Protein AF-A0A077PR42-F1 (afdb_monomer_lite)

Foldseek 3Di:
DDDDDDDDDDDDDDDDDDDDDDDDDDDDDDDDDDDDDDDDDDDDDDDDDDDDDDDDDDDDDDDDDDDDDDDDDDDDDDDDDDDDDDDDDDDDDDPDDDPDDWDKAKEQFLLLCLCQVCLLVVLVVVVQDDPQAGPDPVSLLQQLQLLLCLQPVDQDDDLRNRQVSCVSSVHDSPDPDDRGHDDPVSSVVSLVVLVVVQCVQPLRVPPDSVCCNVVGGRFMWIWTDDLVATEIETEDDPSVVSCPPRPDDPQWHDGPHRPDIYGYHYD

Radius of gyration: 37.43 Å; chains: 1; bounding box: 124×86×93 Å

Organism: NCBI:txid1398204

InterPro domains:
  IPR045538 Contractile injection system tape measure protein [PF19268] (47-266)

Secondary structure (DSSP, 8-state):
----------------------------------------------------PPP-PPP------------------------------------PPPPP----EEES-GGGGGGGGGHHHHHHHTT-EETTEES-HHHHHHHHHHHHHHHH--S---GGGHHHHHHHTT--TT-----PPPPHHHHHHHHHHHHHHHTT-TTTTTS-HHHHIIIIIT--EEEEE-SS-EEEEEPP-GGGGGGTT-SS-SSEE--TTSSSPEEEEE-

Structure (mmCIF, N/CA/C/O backbone):
data_AF-A0A077PR42-F1
#
_entry.id   AF-A0A077PR42-F1
#
loop_
_atom_site.group_PDB
_atom_site.id
_atom_site.type_symbol
_atom_site.label_atom_id
_atom_site.label_alt_id
_atom_site.label_comp_id
_atom_site.label_asym_id
_atom_site.label_entity_id
_atom_site.label_seq_id
_atom_site.pdbx_PDB_ins_code
_atom_site.Cartn_x
_atom_site.Cartn_y
_atom_site.Cartn_z
_atom_site.occupancy
_atom_site.B_iso_or_equiv
_atom_site.auth_seq_id
_atom_site.auth_comp_id
_atom_site.auth_asym_id
_atom_site.auth_atom_id
_atom_site.pdbx_PDB_model_num
ATOM 1 N N . MET A 1 1 ? 12.154 62.663 41.007 1.00 43.75 1 MET A N 1
ATOM 2 C CA . MET A 1 1 ? 12.643 61.389 40.433 1.00 43.75 1 MET A CA 1
ATOM 3 C C . MET A 1 1 ? 13.833 60.916 41.260 1.00 43.75 1 MET A C 1
ATOM 5 O O . MET A 1 1 ? 14.700 61.732 41.539 1.00 43.75 1 MET A O 1
ATOM 9 N N . ARG A 1 2 ? 13.826 59.656 41.712 1.00 36.72 2 ARG A N 1
ATOM 10 C CA . ARG A 1 2 ? 14.952 58.972 42.388 1.00 36.72 2 ARG A CA 1
ATOM 11 C C . ARG A 1 2 ? 15.791 58.237 41.326 1.00 36.72 2 ARG A C 1
ATOM 13 O O . ARG A 1 2 ? 15.217 57.926 40.289 1.00 36.72 2 ARG A O 1
ATOM 20 N N . SER A 1 3 ? 17.042 57.814 41.511 1.00 36.47 3 SER A N 1
ATOM 21 C CA . SER A 1 3 ? 18.176 58.251 42.351 1.00 36.47 3 SER A CA 1
ATOM 22 C C . SER A 1 3 ? 19.402 57.421 41.926 1.00 36.47 3 SER A C 1
ATOM 24 O O . SER A 1 3 ? 19.228 56.280 41.518 1.00 36.47 3 SER A O 1
ATOM 26 N N . ALA A 1 4 ? 20.604 57.953 42.173 1.00 38.31 4 ALA A N 1
ATOM 27 C CA . ALA A 1 4 ? 21.887 57.239 42.252 1.00 38.31 4 ALA A CA 1
ATOM 28 C C . ALA A 1 4 ? 22.496 56.626 40.969 1.00 38.31 4 ALA A C 1
ATOM 30 O O . ALA A 1 4 ? 21.839 56.083 40.089 1.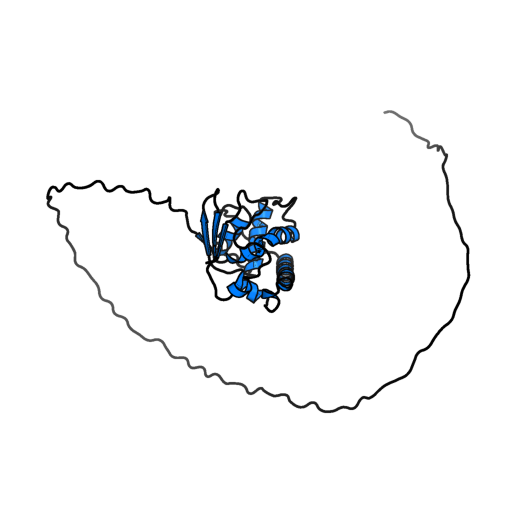00 38.31 4 ALA A O 1
ATOM 31 N N . SER A 1 5 ? 23.823 56.720 40.932 1.00 39.41 5 SER A N 1
ATOM 32 C CA . SER A 1 5 ? 24.743 56.152 39.951 1.00 39.41 5 SER A CA 1
ATOM 33 C C . SER A 1 5 ? 25.781 55.300 40.698 1.00 39.41 5 SER A C 1
ATOM 35 O O . SER A 1 5 ? 25.939 55.463 41.908 1.00 39.41 5 SER A O 1
ATOM 37 N N . ALA A 1 6 ? 26.550 54.530 39.926 1.00 36.75 6 ALA A N 1
ATOM 38 C CA . ALA A 1 6 ? 27.958 54.197 40.160 1.00 36.75 6 ALA A CA 1
ATOM 39 C C . ALA A 1 6 ? 28.354 52.867 40.853 1.00 36.75 6 ALA A C 1
ATOM 41 O O . ALA A 1 6 ? 27.867 52.496 41.915 1.00 36.75 6 ALA A O 1
ATOM 42 N N . ILE A 1 7 ? 29.405 52.291 40.243 1.00 37.75 7 ILE A N 1
ATOM 43 C CA . ILE A 1 7 ? 30.500 51.465 40.795 1.00 37.75 7 ILE A CA 1
ATOM 44 C C . ILE A 1 7 ? 30.311 49.936 40.866 1.00 37.75 7 ILE A C 1
ATOM 46 O O . ILE A 1 7 ? 29.637 49.374 41.722 1.00 37.75 7 ILE A O 1
ATOM 50 N N . GLN A 1 8 ? 31.061 49.271 39.978 1.00 37.59 8 GLN A N 1
ATOM 51 C CA . GLN A 1 8 ? 31.537 47.892 40.110 1.00 37.59 8 GLN A CA 1
ATOM 52 C C . GLN A 1 8 ? 32.534 47.749 41.265 1.00 37.59 8 GLN A C 1
ATOM 54 O O . GLN A 1 8 ? 33.421 48.587 41.425 1.00 37.59 8 GLN A O 1
ATOM 59 N N . GLN A 1 9 ? 32.513 46.598 41.934 1.00 38.28 9 GLN A N 1
ATOM 60 C CA . GLN A 1 9 ? 33.729 45.998 42.479 1.00 38.28 9 GLN A CA 1
ATOM 61 C C . GLN A 1 9 ? 33.625 44.470 42.465 1.00 38.28 9 GLN A C 1
ATOM 63 O O . GLN A 1 9 ? 32.529 43.911 42.471 1.00 38.28 9 GLN A O 1
ATOM 68 N N . ALA A 1 10 ? 34.776 43.815 42.334 1.00 33.66 10 ALA A N 1
ATOM 69 C CA . ALA A 1 10 ? 34.893 42.379 42.116 1.00 33.66 10 ALA A CA 1
ATOM 70 C C . ALA A 1 10 ? 35.028 41.604 43.433 1.00 33.66 10 ALA A C 1
ATOM 72 O O . ALA A 1 10 ? 35.542 42.139 44.414 1.00 33.66 10 ALA A O 1
ATOM 73 N N . THR A 1 11 ? 34.696 40.312 43.393 1.00 39.41 11 THR A N 1
ATOM 74 C CA . THR A 1 11 ? 35.154 39.331 44.384 1.00 39.41 11 THR A CA 1
ATOM 75 C C . THR A 1 11 ? 35.679 38.100 43.651 1.00 39.41 11 THR A C 1
ATOM 77 O O . THR A 1 11 ? 35.020 37.569 42.759 1.00 39.41 11 THR A O 1
ATOM 80 N N . THR A 1 12 ? 36.894 37.691 44.000 1.00 33.25 12 THR A N 1
ATOM 81 C CA . THR A 1 12 ? 37.635 36.548 43.445 1.00 33.25 12 THR A CA 1
ATOM 82 C C . THR A 1 12 ? 37.495 35.287 44.310 1.00 33.25 12 THR A C 1
ATOM 84 O O . THR A 1 12 ? 36.968 35.368 45.418 1.00 33.25 12 THR A O 1
ATOM 87 N N . TRP A 1 13 ? 38.094 34.187 43.819 1.00 30.06 13 TRP A N 1
ATOM 88 C CA . TRP A 1 13 ? 38.396 32.899 44.482 1.00 30.06 13 TRP A CA 1
ATOM 89 C C . TRP A 1 13 ? 37.333 31.780 44.354 1.00 30.06 13 TRP A C 1
ATOM 91 O O . TRP A 1 13 ? 36.150 32.061 44.487 1.00 30.06 13 TRP A O 1
ATOM 101 N N . GLN A 1 14 ? 37.673 30.490 44.165 1.00 32.75 14 GLN A N 1
ATOM 102 C CA . GLN A 1 14 ? 38.884 29.833 43.610 1.00 32.75 14 GLN A CA 1
ATOM 103 C C . GLN A 1 14 ? 38.631 28.312 43.452 1.00 32.75 14 GLN A C 1
ATOM 105 O O . GLN A 1 14 ? 38.190 27.714 44.420 1.00 32.75 14 GLN A O 1
ATOM 110 N N . GLU A 1 15 ? 38.972 27.694 42.309 1.00 33.12 15 GLU A N 1
ATOM 111 C CA . GLU A 1 15 ? 39.414 26.279 42.141 1.00 33.12 15 GLU A CA 1
ATOM 112 C C . GLU A 1 15 ? 39.808 26.082 40.650 1.00 33.12 15 GLU A C 1
ATOM 114 O O . GLU A 1 15 ? 39.041 26.454 39.768 1.00 33.12 15 GLU A O 1
ATOM 119 N N . SER A 1 16 ? 41.081 25.837 40.290 1.00 34.47 16 SER A N 1
ATOM 120 C CA . SER A 1 16 ? 41.824 24.547 40.290 1.00 34.47 16 SER A CA 1
ATOM 121 C C . SER A 1 16 ? 41.335 23.573 39.193 1.00 34.47 16 SER A C 1
ATOM 123 O O . SER A 1 16 ? 40.154 23.261 39.173 1.00 34.47 16 SER A O 1
ATOM 125 N N . ASN A 1 17 ? 42.135 22.986 38.285 1.00 35.34 17 ASN A N 1
ATOM 126 C CA . ASN A 1 17 ? 43.582 23.044 37.989 1.00 35.34 17 ASN A CA 1
ATOM 127 C C . ASN A 1 17 ? 43.860 22.513 36.551 1.00 35.34 17 ASN A C 1
ATOM 129 O O . ASN A 1 17 ? 43.205 21.573 36.114 1.00 35.34 17 ASN A O 1
ATOM 133 N N . GLU A 1 18 ? 44.899 23.025 35.882 1.00 37.34 18 GLU A N 1
ATOM 134 C CA . GLU A 1 18 ? 45.614 22.460 34.705 1.00 37.34 18 GLU A CA 1
ATOM 135 C C . GLU A 1 18 ? 47.089 22.962 34.772 1.00 37.34 18 GLU A C 1
ATOM 137 O O . GLU A 1 18 ? 47.306 23.918 35.527 1.00 37.34 18 GLU A O 1
ATOM 142 N N . PRO A 1 19 ? 48.114 22.417 34.053 1.00 46.41 19 PRO A N 1
ATOM 143 C CA . PRO A 1 19 ? 48.077 21.582 32.835 1.00 46.41 19 PRO A CA 1
ATOM 144 C C . PRO A 1 19 ? 49.058 20.355 32.820 1.00 46.41 19 PRO A C 1
ATOM 146 O O . PRO A 1 19 ? 49.527 19.895 33.857 1.00 46.41 19 PRO A O 1
ATOM 149 N N . ALA A 1 20 ? 49.337 19.818 31.616 1.00 35.53 20 ALA A N 1
ATOM 150 C CA . ALA A 1 20 ? 50.223 18.682 31.226 1.00 35.53 20 ALA A CA 1
ATOM 151 C C . ALA A 1 20 ? 51.767 18.978 31.392 1.00 35.53 20 ALA A C 1
ATOM 153 O O . ALA A 1 20 ? 52.034 20.024 31.986 1.00 35.53 20 ALA A O 1
ATOM 154 N N . PRO A 1 21 ? 52.811 18.215 30.893 1.00 48.75 21 PRO A N 1
ATOM 155 C CA . PRO A 1 21 ? 52.845 17.226 29.775 1.00 48.75 21 PRO A CA 1
ATOM 156 C C . PRO A 1 21 ? 53.939 16.076 29.739 1.00 48.75 21 PRO A C 1
ATOM 158 O O . PRO A 1 21 ? 54.790 15.957 30.608 1.00 48.75 21 PRO A O 1
ATOM 161 N N . ILE A 1 22 ? 53.934 15.288 28.636 1.00 35.12 22 ILE A N 1
ATOM 162 C CA . ILE A 1 22 ? 55.054 14.632 27.870 1.00 35.12 22 ILE A CA 1
ATOM 163 C C . ILE A 1 22 ? 56.080 13.666 28.542 1.00 35.12 22 ILE A C 1
ATOM 165 O O . ILE A 1 22 ? 56.891 14.082 29.364 1.00 35.12 22 ILE A O 1
ATOM 169 N N . SER A 1 23 ? 56.173 12.417 28.016 1.00 34.44 23 SER A N 1
ATOM 170 C CA . SER A 1 23 ? 57.390 11.685 27.503 1.00 34.44 23 SER A CA 1
ATOM 171 C C . SER A 1 23 ? 57.237 10.130 27.505 1.00 34.44 23 SER A C 1
ATOM 173 O O . SER A 1 23 ? 56.278 9.639 28.089 1.00 34.44 23 SER A O 1
ATOM 175 N N . HIS A 1 24 ? 58.108 9.264 26.930 1.00 34.62 24 HIS A N 1
ATOM 176 C CA . HIS A 1 24 ? 58.700 9.168 25.563 1.00 34.62 24 HIS A CA 1
ATOM 177 C C . HIS A 1 24 ? 59.394 7.780 25.299 1.00 34.62 24 HIS A C 1
ATOM 179 O O . HIS A 1 24 ? 60.075 7.297 26.191 1.00 34.62 24 HIS A O 1
ATOM 185 N N . VAL A 1 25 ? 59.373 7.265 24.038 1.00 33.44 25 VAL A N 1
ATOM 186 C CA . VAL A 1 25 ? 60.414 6.391 23.370 1.00 33.44 25 VAL A CA 1
ATOM 187 C C . VAL A 1 25 ? 60.500 4.897 23.856 1.00 33.44 25 VAL A C 1
ATOM 189 O O . VAL A 1 25 ? 60.253 4.621 25.017 1.00 33.44 25 VAL A O 1
ATOM 192 N N . THR A 1 26 ? 60.690 3.831 23.037 1.00 33.09 26 THR A N 1
ATOM 193 C CA . THR A 1 26 ? 61.649 3.619 21.919 1.00 33.09 26 THR A CA 1
ATOM 194 C C . THR A 1 26 ? 61.191 2.721 20.738 1.00 33.09 26 THR A C 1
ATOM 196 O O . THR A 1 26 ? 60.605 1.658 20.897 1.00 33.09 26 THR A O 1
ATOM 199 N N . GLN A 1 27 ? 61.602 3.198 19.560 1.00 35.53 27 GLN A N 1
ATOM 200 C CA . GLN A 1 27 ? 61.803 2.696 18.184 1.00 35.53 27 GLN A CA 1
ATOM 201 C C . GLN A 1 27 ? 62.155 1.213 17.876 1.00 35.53 27 GLN A C 1
ATOM 203 O O . GLN A 1 27 ? 62.970 0.609 18.567 1.00 35.53 27 GLN A O 1
ATOM 208 N N . ASN A 1 28 ? 61.708 0.731 16.695 1.00 31.03 28 ASN A N 1
ATOM 209 C CA . ASN A 1 28 ? 62.511 0.260 15.522 1.00 31.03 28 ASN A CA 1
ATOM 210 C C . ASN A 1 28 ? 61.589 -0.414 14.460 1.00 31.03 28 ASN A C 1
ATOM 212 O O . ASN A 1 28 ? 60.644 -1.084 14.848 1.00 31.03 28 ASN A O 1
ATOM 216 N N . GLY A 1 29 ? 61.768 -0.339 13.128 1.00 30.86 29 GLY A N 1
ATOM 217 C CA . GLY A 1 29 ? 62.647 0.489 12.285 1.00 30.86 29 GLY A CA 1
ATOM 218 C C . GLY A 1 29 ? 62.595 0.113 10.773 1.00 30.86 29 GLY A C 1
ATOM 219 O O . GLY A 1 29 ? 62.610 -1.061 10.441 1.00 30.86 29 GLY A O 1
ATOM 220 N N . ARG A 1 30 ? 62.609 1.130 9.884 1.00 29.23 30 ARG A N 1
ATOM 221 C CA . ARG A 1 30 ? 63.065 1.165 8.455 1.00 29.23 30 ARG A CA 1
ATOM 222 C C . ARG A 1 30 ? 62.437 0.253 7.350 1.00 29.23 30 ARG A C 1
ATOM 224 O O . ARG A 1 30 ? 62.810 -0.900 7.222 1.00 29.23 30 ARG A O 1
ATOM 231 N N . ASN A 1 31 ? 61.627 0.873 6.463 1.00 30.09 31 ASN A N 1
ATOM 232 C CA . ASN A 1 31 ? 61.868 1.187 5.016 1.00 30.09 31 ASN A CA 1
ATOM 233 C C . ASN A 1 31 ? 62.558 0.173 4.044 1.00 30.09 31 ASN A C 1
ATOM 235 O O . ASN A 1 31 ? 63.477 -0.516 4.464 1.00 30.09 31 ASN A O 1
ATOM 239 N N . PRO A 1 32 ? 62.424 0.337 2.698 1.00 52.03 32 PRO A N 1
ATOM 240 C CA . PRO A 1 32 ? 61.234 0.459 1.819 1.00 52.03 32 PRO A CA 1
ATOM 241 C C . PRO A 1 32 ? 61.365 -0.460 0.552 1.00 52.03 32 PRO A C 1
ATOM 243 O O . PRO A 1 32 ? 62.321 -1.222 0.489 1.00 52.03 32 PRO A O 1
ATOM 246 N N . LEU A 1 33 ? 60.475 -0.382 -0.468 1.00 30.91 33 LEU A N 1
ATOM 247 C CA . LEU A 1 33 ? 60.787 -0.499 -1.931 1.00 30.91 33 LEU A CA 1
ATOM 248 C C . LEU A 1 33 ? 59.542 -0.621 -2.858 1.00 30.91 33 LEU A C 1
ATOM 250 O O . LEU A 1 33 ? 58.713 -1.515 -2.725 1.00 30.91 33 LEU A O 1
ATOM 254 N N . LYS A 1 34 ? 59.506 0.245 -3.877 1.00 36.69 34 LYS A N 1
ATOM 255 C CA . LYS A 1 34 ? 58.979 0.064 -5.256 1.00 36.69 34 LYS A CA 1
ATOM 256 C C . LYS A 1 34 ? 60.166 0.453 -6.184 1.00 36.69 34 LYS A C 1
ATOM 258 O O . LYS A 1 34 ? 61.075 1.099 -5.652 1.00 36.69 34 LYS A O 1
ATOM 263 N N . PRO A 1 35 ? 60.191 0.206 -7.515 1.00 47.19 35 PRO A N 1
ATOM 264 C CA . PRO A 1 35 ? 59.167 -0.362 -8.410 1.00 47.19 35 PRO A CA 1
ATOM 265 C C . PRO A 1 35 ? 59.691 -1.502 -9.325 1.00 47.19 35 PRO A C 1
ATOM 267 O O . PRO A 1 35 ? 60.878 -1.795 -9.297 1.00 47.19 35 PRO A O 1
ATOM 270 N N . ASP A 1 36 ? 58.847 -2.054 -10.212 1.00 31.81 36 ASP A N 1
ATOM 271 C CA . ASP A 1 36 ? 59.217 -2.190 -11.639 1.00 31.81 36 ASP A CA 1
ATOM 272 C C . ASP A 1 36 ? 57.981 -2.311 -12.567 1.00 31.81 36 ASP A C 1
ATOM 274 O O . ASP A 1 36 ? 56.834 -2.348 -12.115 1.00 31.81 36 ASP A O 1
ATOM 278 N N . ASN A 1 37 ? 58.246 -2.278 -13.873 1.00 30.58 37 ASN A N 1
ATOM 279 C CA . ASN A 1 37 ? 57.358 -2.104 -15.011 1.00 30.58 37 ASN A CA 1
ATOM 280 C C . ASN A 1 37 ? 56.803 -3.422 -15.579 1.00 30.58 37 ASN A C 1
ATOM 282 O O . ASN A 1 37 ? 57.379 -4.493 -15.425 1.00 30.58 37 ASN A O 1
ATOM 286 N N . GLY A 1 38 ? 55.726 -3.304 -16.361 1.00 30.39 38 GLY A N 1
ATOM 287 C CA . GLY A 1 38 ? 55.160 -4.401 -17.150 1.00 30.39 38 GLY A CA 1
ATOM 288 C C . GLY A 1 38 ? 54.231 -3.894 -18.252 1.00 30.39 38 GLY A C 1
ATOM 289 O O . GLY A 1 38 ? 53.030 -4.142 -18.212 1.00 30.39 38 GLY A O 1
ATOM 290 N N . LYS A 1 39 ? 54.764 -3.130 -19.216 1.00 33.06 39 LYS A N 1
ATOM 291 C CA . LYS A 1 39 ? 54.017 -2.747 -20.426 1.00 33.06 39 LYS A CA 1
ATOM 292 C C . LYS A 1 39 ? 54.002 -3.913 -21.416 1.00 33.06 39 LYS A C 1
ATOM 294 O O . LYS A 1 39 ? 55.077 -4.295 -21.866 1.00 33.06 39 LYS A O 1
ATOM 299 N N . THR A 1 40 ? 52.821 -4.323 -21.882 1.00 33.38 40 THR A N 1
ATOM 300 C CA . THR A 1 40 ? 52.683 -4.887 -23.235 1.00 33.38 40 THR A CA 1
ATOM 301 C C . THR A 1 40 ? 51.376 -4.425 -23.868 1.00 33.38 40 THR A C 1
ATOM 303 O O . THR A 1 40 ? 50.288 -4.848 -23.492 1.00 33.38 40 THR A O 1
ATOM 306 N N . GLU A 1 41 ? 51.505 -3.550 -24.857 1.00 30.95 41 GLU A N 1
ATOM 307 C CA . GLU A 1 41 ? 50.435 -2.992 -25.676 1.00 30.95 41 GLU A CA 1
ATOM 308 C C . GLU A 1 41 ? 50.719 -3.397 -27.130 1.00 30.95 41 GLU A C 1
ATOM 310 O O . GLU A 1 41 ? 51.703 -2.907 -27.667 1.00 30.95 41 GLU A O 1
ATOM 315 N N . ILE A 1 42 ? 49.901 -4.251 -27.776 1.00 33.34 42 ILE A N 1
ATOM 316 C CA . ILE A 1 42 ? 49.733 -4.287 -29.253 1.00 33.34 42 ILE A CA 1
ATOM 317 C C . ILE A 1 42 ? 48.297 -4.727 -29.630 1.00 33.34 42 ILE A C 1
ATOM 319 O O . ILE A 1 42 ? 48.006 -5.905 -29.783 1.00 33.34 42 ILE A O 1
ATOM 323 N N . ARG A 1 43 ? 47.424 -3.727 -29.811 1.00 29.31 43 ARG A N 1
ATOM 324 C CA . ARG A 1 43 ? 46.706 -3.359 -31.058 1.00 29.31 43 ARG A CA 1
ATOM 325 C C . ARG A 1 43 ? 46.115 -4.442 -32.008 1.00 29.31 43 ARG A C 1
ATOM 327 O O . ARG A 1 43 ? 46.857 -5.270 -32.534 1.00 29.31 43 ARG A O 1
ATOM 334 N N . ARG A 1 44 ? 44.891 -4.119 -32.489 1.00 29.81 44 ARG A N 1
ATOM 335 C CA . ARG A 1 44 ? 44.105 -4.626 -33.659 1.00 29.81 44 ARG A CA 1
ATOM 336 C C . ARG A 1 44 ? 43.078 -5.721 -33.300 1.00 29.81 44 ARG A C 1
ATOM 338 O O . ARG A 1 44 ? 43.406 -6.592 -32.511 1.00 29.81 44 ARG A O 1
ATOM 345 N N . ASP A 1 45 ? 41.834 -5.722 -33.795 1.00 28.66 45 ASP A N 1
ATOM 346 C CA . ASP A 1 45 ? 41.167 -4.869 -34.803 1.00 28.66 45 ASP A CA 1
ATOM 347 C C . ASP A 1 45 ? 39.771 -4.397 -34.361 1.00 28.66 45 ASP A C 1
ATOM 349 O O . ASP A 1 45 ? 39.114 -5.028 -33.537 1.00 28.66 45 ASP A O 1
ATOM 353 N N . ALA A 1 46 ? 39.305 -3.296 -34.958 1.00 33.69 46 ALA A N 1
ATOM 354 C CA . ALA A 1 46 ? 37.957 -2.766 -34.780 1.00 33.69 46 ALA A CA 1
ATOM 355 C C . ALA A 1 46 ? 37.251 -2.619 -36.138 1.00 33.69 46 ALA A C 1
ATOM 357 O O . ALA A 1 46 ? 37.357 -1.567 -36.763 1.00 33.69 46 ALA A O 1
ATOM 358 N N . THR A 1 47 ? 36.497 -3.643 -36.559 1.00 31.31 47 THR A N 1
ATOM 359 C CA . THR A 1 47 ? 35.507 -3.518 -37.646 1.00 31.31 47 THR A CA 1
ATOM 360 C C . THR A 1 47 ? 34.383 -4.550 -37.499 1.00 31.31 47 THR A C 1
ATOM 362 O O . THR A 1 47 ? 34.558 -5.692 -37.908 1.00 31.31 47 THR A O 1
ATOM 365 N N . GLN A 1 48 ? 33.214 -4.152 -36.980 1.00 31.88 48 GLN A N 1
ATOM 366 C CA . GLN A 1 48 ? 31.913 -4.746 -37.349 1.00 31.88 48 GLN A CA 1
ATOM 367 C C . GLN A 1 48 ? 30.739 -3.902 -36.818 1.00 31.88 48 GLN A C 1
ATOM 369 O O . GLN A 1 48 ? 30.022 -4.281 -35.896 1.00 31.88 48 GLN A O 1
ATOM 374 N N . SER A 1 49 ? 30.516 -2.741 -37.438 1.00 28.22 49 SER A N 1
ATOM 375 C CA . SER A 1 49 ? 29.232 -2.040 -37.325 1.00 28.22 49 SER A CA 1
ATOM 376 C C . SER A 1 49 ? 28.258 -2.646 -38.331 1.00 28.22 49 SER A C 1
ATOM 378 O O . SER A 1 49 ? 28.335 -2.355 -39.524 1.00 28.22 49 SER A O 1
ATOM 380 N N . PHE A 1 50 ? 27.359 -3.507 -37.858 1.00 28.67 50 PHE A N 1
ATOM 381 C CA . PHE A 1 50 ? 26.212 -3.968 -38.639 1.00 28.67 50 PHE A CA 1
ATOM 382 C C . PHE A 1 50 ? 25.017 -3.023 -38.452 1.00 28.67 50 PHE A C 1
ATOM 384 O O . PHE A 1 50 ? 24.836 -2.448 -37.383 1.00 28.67 50 PHE A O 1
ATOM 391 N N . SER A 1 51 ? 24.173 -2.960 -39.485 1.00 28.50 51 SER A N 1
ATOM 392 C CA . SER A 1 51 ? 22.827 -2.367 -39.486 1.00 28.50 51 SER A CA 1
ATOM 393 C C . SER A 1 51 ? 22.719 -0.838 -39.419 1.00 28.50 51 SER A C 1
ATOM 395 O O . SER A 1 51 ? 22.780 -0.235 -38.355 1.00 28.50 51 SER A O 1
ATOM 397 N N . GLN A 1 52 ? 22.343 -0.243 -40.556 1.00 32.81 52 GLN A N 1
ATOM 398 C CA . GLN A 1 52 ? 21.036 0.422 -40.695 1.00 32.81 52 GLN A CA 1
ATOM 399 C C . GLN A 1 52 ? 20.700 0.625 -42.184 1.00 32.81 52 GLN A C 1
ATOM 401 O O . GLN A 1 52 ? 21.324 1.426 -42.873 1.00 32.81 52 GLN A O 1
ATOM 406 N N . GLN A 1 53 ? 19.693 -0.101 -42.679 1.00 32.06 53 GLN A N 1
ATOM 407 C CA . GLN A 1 53 ? 18.947 0.270 -43.885 1.00 32.06 53 GLN A CA 1
ATOM 408 C C . GLN A 1 53 ? 17.593 0.848 -43.441 1.00 32.06 53 GLN A C 1
ATOM 410 O O . GLN A 1 53 ? 16.968 0.268 -42.549 1.00 32.06 53 GLN A O 1
ATOM 415 N N . PRO A 1 54 ? 17.123 1.967 -44.020 1.00 31.62 54 PRO A N 1
ATOM 416 C CA . PRO A 1 54 ? 15.840 2.548 -43.650 1.00 31.62 54 PRO A CA 1
ATOM 417 C C . PRO A 1 54 ? 14.684 1.741 -44.255 1.00 31.62 54 PRO A C 1
ATOM 419 O O . PRO A 1 54 ? 14.565 1.620 -45.474 1.00 31.62 54 PRO A O 1
ATOM 422 N N . ILE A 1 55 ? 13.802 1.225 -43.398 1.00 31.14 55 ILE A N 1
ATOM 423 C CA . ILE A 1 55 ? 12.534 0.626 -43.824 1.00 31.14 55 ILE A CA 1
ATOM 424 C C . ILE A 1 55 ? 11.589 1.760 -44.232 1.00 31.14 55 ILE A C 1
ATOM 426 O O . ILE A 1 55 ? 11.217 2.595 -43.411 1.00 31.14 55 ILE A O 1
ATOM 430 N N . GLN A 1 56 ? 11.191 1.778 -45.503 1.00 32.50 56 GLN A N 1
ATOM 431 C CA . GLN A 1 56 ? 10.130 2.653 -45.996 1.00 32.50 56 GLN A CA 1
ATOM 432 C C . GLN A 1 56 ? 8.769 2.040 -45.647 1.00 32.50 56 GLN A C 1
ATOM 434 O O . GLN A 1 56 ? 8.419 0.977 -46.158 1.00 32.50 56 GLN A O 1
ATOM 439 N N . THR A 1 57 ? 7.980 2.707 -44.807 1.00 31.67 57 THR A N 1
ATOM 440 C CA . THR A 1 57 ? 6.567 2.365 -44.600 1.00 31.67 57 THR A CA 1
ATOM 441 C C . THR A 1 57 ? 5.684 3.231 -45.493 1.00 31.67 57 THR A C 1
ATOM 443 O O . THR A 1 57 ? 5.653 4.456 -45.386 1.00 31.67 57 THR A O 1
ATOM 446 N N . HIS A 1 58 ? 4.961 2.581 -46.406 1.00 34.00 58 HIS A N 1
ATOM 447 C CA . HIS A 1 58 ? 4.014 3.243 -47.299 1.00 34.00 58 HIS A CA 1
ATOM 448 C C . HIS A 1 58 ? 2.842 3.858 -46.522 1.00 34.00 58 HIS A C 1
ATOM 450 O O . HIS A 1 58 ? 2.151 3.174 -45.767 1.00 34.00 58 HIS A O 1
ATOM 456 N N . HIS A 1 59 ? 2.557 5.134 -46.787 1.00 32.59 59 HIS A N 1
ATOM 457 C CA . HIS A 1 59 ? 1.249 5.714 -46.502 1.00 32.59 59 HIS A CA 1
ATOM 458 C C . HIS A 1 59 ? 0.242 5.279 -47.573 1.00 32.59 59 HIS A C 1
ATOM 460 O O . HIS A 1 59 ? 0.448 5.556 -48.752 1.00 32.59 59 HIS A O 1
ATOM 466 N N . GLN A 1 60 ? -0.892 4.723 -47.148 1.00 32.94 60 GLN A N 1
ATOM 467 C CA . GLN A 1 60 ? -2.122 4.675 -47.938 1.00 32.94 60 GLN A CA 1
ATOM 468 C C . GLN A 1 60 ? -3.242 5.275 -47.075 1.00 32.94 60 GLN A C 1
ATOM 470 O O . GLN A 1 60 ? -3.494 4.816 -45.962 1.00 32.94 60 GLN A O 1
ATOM 475 N N . LYS A 1 61 ? -3.877 6.339 -47.573 1.00 33.00 61 LYS A N 1
ATOM 476 C CA . LYS A 1 61 ? -5.158 6.849 -47.065 1.00 33.00 61 LYS A CA 1
ATOM 477 C C . LYS A 1 61 ? -6.245 6.268 -47.956 1.00 33.00 61 LYS A C 1
ATOM 479 O O . LYS A 1 61 ? -6.057 6.316 -49.165 1.00 33.00 61 LYS A O 1
ATOM 484 N N . ASP A 1 62 ? -7.383 5.876 -47.396 1.00 32.69 62 ASP A N 1
ATOM 485 C CA . ASP A 1 62 ? -8.608 5.710 -48.181 1.00 32.69 62 ASP A CA 1
ATOM 486 C C . ASP A 1 62 ? -9.846 6.203 -47.416 1.00 32.69 62 ASP A C 1
ATOM 488 O O . ASP A 1 62 ? -9.818 6.385 -46.195 1.00 32.69 62 ASP A O 1
ATOM 492 N N . LEU A 1 63 ? -10.876 6.572 -48.181 1.00 30.09 63 LEU A N 1
ATOM 493 C CA . LEU A 1 63 ? -11.905 7.542 -47.791 1.00 30.09 63 LEU A CA 1
ATOM 494 C C . LEU A 1 63 ? -13.219 6.944 -47.254 1.00 30.09 63 LEU A C 1
ATOM 496 O O . LEU A 1 63 ? -13.605 5.812 -47.519 1.00 30.09 63 LEU A O 1
ATOM 500 N N . ILE A 1 64 ? -13.948 7.828 -46.568 1.00 33.44 64 ILE A N 1
ATOM 501 C CA . ILE A 1 64 ? -15.377 7.770 -46.226 1.00 33.44 64 ILE A CA 1
ATOM 502 C C . ILE A 1 64 ? -16.265 7.649 -47.480 1.00 33.44 64 ILE A C 1
ATOM 504 O O . ILE A 1 64 ? -16.012 8.369 -48.443 1.00 33.44 64 ILE A O 1
ATOM 508 N N . GLN A 1 65 ? -17.360 6.873 -47.397 1.00 34.50 65 GLN A N 1
ATOM 509 C CA . GLN A 1 65 ? -18.730 7.094 -47.946 1.00 34.50 65 GLN A CA 1
ATOM 510 C C . GLN A 1 65 ? -19.529 5.768 -47.840 1.00 34.50 65 GLN A C 1
ATOM 512 O O . GLN A 1 65 ? -18.916 4.710 -47.857 1.00 34.50 65 GLN A O 1
ATOM 517 N N . GLN A 1 66 ? -20.864 5.677 -47.756 1.00 32.56 66 GLN A N 1
ATOM 518 C CA . GLN A 1 66 ? -21.975 6.573 -47.377 1.00 32.56 66 GLN A CA 1
ATOM 519 C C . GLN A 1 66 ? -23.204 5.661 -47.093 1.00 32.56 66 GLN A C 1
ATOM 521 O O . GLN A 1 66 ? -23.210 4.511 -47.529 1.00 32.56 66 GLN A O 1
ATOM 526 N N . GLY A 1 67 ? -24.259 6.132 -46.412 1.00 28.80 67 GLY A N 1
ATOM 527 C CA . GLY A 1 67 ? -25.470 5.311 -46.213 1.00 28.80 67 GLY A CA 1
ATOM 528 C C . GLY A 1 67 ? -26.546 5.957 -45.338 1.00 28.80 67 GLY A C 1
ATOM 529 O O . GLY A 1 67 ? -26.612 5.697 -44.141 1.00 28.80 67 GLY A O 1
ATOM 530 N N . SER A 1 68 ? -27.382 6.810 -45.931 1.00 32.06 68 SER A N 1
ATOM 531 C CA . SER A 1 68 ? -28.468 7.542 -45.262 1.00 32.06 68 SER A CA 1
ATOM 532 C C . SER A 1 68 ? -29.862 7.120 -45.758 1.00 32.06 68 SER A C 1
ATOM 534 O O . SER A 1 68 ? -30.030 6.702 -46.900 1.00 32.06 68 SER A O 1
ATOM 536 N N . GLY A 1 69 ? -30.870 7.261 -44.886 1.00 26.91 69 GLY A N 1
ATOM 537 C CA . GLY A 1 69 ? -32.287 6.937 -45.131 1.00 26.91 69 GLY A CA 1
ATOM 538 C C . GLY A 1 69 ? -32.925 6.409 -43.837 1.00 26.91 69 GLY A C 1
ATOM 539 O O . GLY A 1 69 ? -32.662 5.277 -43.460 1.00 26.91 69 GLY A O 1
ATOM 540 N N . LEU A 1 70 ? -33.598 7.184 -42.979 1.00 29.86 70 LEU A N 1
ATOM 541 C CA . LEU A 1 70 ? -34.742 8.093 -43.169 1.00 29.86 70 LEU A CA 1
ATOM 542 C C . LEU A 1 70 ? -36.027 7.368 -43.614 1.00 29.86 70 LEU A C 1
ATOM 544 O O . LEU A 1 70 ? -36.233 7.210 -44.806 1.00 29.86 70 LEU A O 1
ATOM 548 N N . PHE A 1 71 ? -36.905 7.020 -42.661 1.00 29.42 71 PHE A N 1
ATOM 549 C CA . PHE A 1 71 ? -38.360 7.276 -42.707 1.00 29.42 71 PHE A CA 1
ATOM 550 C C . PHE A 1 71 ? -39.016 7.051 -41.316 1.00 29.42 71 PHE A C 1
ATOM 552 O O . PHE A 1 71 ? -38.501 6.326 -40.470 1.00 29.42 71 PHE A O 1
ATOM 559 N N . LYS A 1 72 ? -40.139 7.738 -41.082 1.00 31.73 72 LYS A N 1
ATOM 560 C CA . LYS A 1 72 ? -41.032 7.806 -39.889 1.00 31.73 72 LYS A CA 1
ATOM 561 C C . LYS A 1 72 ? -42.488 7.621 -40.420 1.00 31.73 72 LYS A C 1
ATOM 563 O O . LYS A 1 72 ? -42.619 7.656 -41.645 1.00 31.73 72 LYS A O 1
ATOM 568 N N . PRO A 1 73 ? -43.597 7.641 -39.633 1.00 43.88 73 PRO A N 1
ATOM 569 C CA . PRO A 1 73 ? -43.845 7.355 -38.200 1.00 43.88 73 PRO A CA 1
ATOM 570 C C . PRO A 1 73 ? -45.169 6.542 -37.926 1.00 43.88 73 PRO A C 1
ATOM 572 O O . PRO A 1 73 ? -45.851 6.132 -38.855 1.00 43.88 73 PRO A O 1
ATOM 575 N N . SER A 1 74 ? -45.585 6.469 -36.643 1.00 25.28 74 SER A N 1
ATOM 576 C CA . SER A 1 74 ? -46.992 6.453 -36.127 1.00 25.28 74 SER A CA 1
ATOM 577 C C . SER A 1 74 ? -47.831 5.154 -36.005 1.00 25.28 74 SER A C 1
ATOM 579 O O . SER A 1 74 ? -47.764 4.263 -36.841 1.00 25.28 74 SER A O 1
ATOM 581 N N . GLY A 1 75 ? -48.698 5.132 -34.966 1.00 27.81 75 GLY A N 1
ATOM 582 C CA . GLY A 1 75 ? -49.767 4.142 -34.682 1.00 27.81 75 GLY A CA 1
ATOM 583 C C . GLY A 1 75 ? -49.639 3.468 -33.295 1.00 27.81 75 GLY A C 1
ATOM 584 O O . GLY A 1 75 ? -48.946 2.469 -33.175 1.00 27.81 75 GLY A O 1
ATOM 585 N N . GLU A 1 76 ? -50.026 4.088 -32.172 1.00 27.50 76 GLU A N 1
ATOM 586 C CA . GLU A 1 76 ? -51.374 4.128 -31.542 1.00 27.50 76 GLU A CA 1
ATOM 587 C C . GLU A 1 76 ? -51.927 2.819 -30.914 1.00 27.50 76 GLU A C 1
ATOM 589 O O . GLU A 1 76 ? -52.199 1.862 -31.622 1.00 27.50 76 GLU A O 1
ATOM 594 N N . GLN A 1 77 ? -52.243 2.896 -29.601 1.00 28.77 77 GLN A N 1
ATOM 595 C CA . GLN A 1 77 ? -53.318 2.195 -28.843 1.00 28.77 77 GLN A CA 1
ATOM 596 C C . GLN A 1 77 ? -53.332 0.637 -28.831 1.00 28.77 77 GLN A C 1
ATOM 598 O O . GLN A 1 77 ? -53.419 -0.004 -29.865 1.00 28.77 77 GLN A O 1
ATOM 603 N N . LYS A 1 78 ? -53.406 -0.080 -27.693 1.00 31.25 78 LYS A N 1
ATOM 604 C CA . LYS A 1 78 ? -54.505 -0.063 -26.699 1.00 31.25 78 LYS A CA 1
ATOM 605 C C . LYS A 1 78 ? -54.216 -1.005 -25.510 1.00 31.25 78 LYS A C 1
ATOM 607 O O . LYS A 1 78 ? -53.533 -2.012 -25.658 1.00 31.25 78 LYS A O 1
ATOM 612 N N . GLN A 1 79 ? -54.842 -0.721 -24.370 1.00 29.53 79 GLN A N 1
ATOM 613 C CA . GLN A 1 79 ? -54.992 -1.615 -23.209 1.00 29.53 79 GLN A CA 1
ATOM 614 C C . GLN A 1 79 ? -56.332 -2.377 -23.324 1.00 29.53 79 GLN A C 1
ATOM 616 O O . GLN A 1 79 ? -57.265 -1.833 -23.924 1.00 29.53 79 GLN A O 1
ATOM 621 N N . PRO A 1 80 ? -56.468 -3.598 -22.767 1.00 35.81 80 PRO A N 1
ATOM 622 C CA . PRO A 1 80 ? -57.569 -3.797 -21.812 1.00 35.81 80 PRO A CA 1
ATOM 623 C C . PRO A 1 80 ? -57.294 -4.772 -20.641 1.00 35.81 80 PRO A C 1
ATOM 625 O O . PRO A 1 80 ? -56.743 -5.853 -20.804 1.00 35.81 80 PRO A O 1
ATOM 628 N N . THR A 1 81 ? -57.751 -4.329 -19.468 1.00 28.81 81 THR A N 1
ATOM 629 C CA . THR A 1 81 ? -58.536 -5.013 -18.414 1.00 28.81 81 THR A CA 1
ATOM 630 C C . THR A 1 81 ? -58.399 -6.523 -18.112 1.00 28.81 81 THR A C 1
ATOM 632 O O . THR A 1 81 ? -58.539 -7.385 -18.971 1.00 28.81 81 THR A O 1
ATOM 635 N N . LEU A 1 82 ? -58.305 -6.813 -16.804 1.00 34.97 82 LEU A N 1
ATOM 636 C CA . LEU A 1 82 ? -58.494 -8.117 -16.138 1.00 34.97 82 LEU A CA 1
ATOM 637 C C . LEU A 1 82 ? -59.881 -8.752 -16.392 1.00 34.97 82 LEU A C 1
ATOM 639 O O . LEU A 1 82 ? -60.851 -8.038 -16.659 1.00 34.97 82 LEU A O 1
ATOM 643 N N . PRO A 1 83 ? -60.014 -10.066 -16.130 1.00 40.28 83 PRO A N 1
ATOM 644 C CA . PRO A 1 83 ? -60.949 -10.470 -15.070 1.00 40.28 83 PRO A CA 1
ATOM 645 C C . PRO A 1 83 ? -60.333 -11.384 -13.987 1.00 40.28 83 PRO A C 1
ATOM 647 O O . PRO A 1 83 ? -59.237 -11.918 -14.127 1.00 40.28 83 PRO A O 1
ATOM 650 N N . ASN A 1 84 ? -61.065 -11.512 -12.877 1.00 35.00 84 ASN A N 1
ATOM 651 C CA . ASN A 1 84 ? -60.665 -12.142 -11.613 1.00 35.00 84 ASN A CA 1
ATOM 652 C C . ASN A 1 84 ? -60.979 -13.661 -11.581 1.00 35.00 84 ASN A C 1
ATOM 654 O O . ASN A 1 84 ? -61.912 -14.091 -12.258 1.00 35.00 84 ASN A O 1
ATOM 658 N N . GLY A 1 85 ? -60.255 -14.464 -10.784 1.00 30.31 85 GLY A N 1
ATOM 659 C CA . GLY A 1 85 ? -60.384 -15.936 -10.793 1.00 30.31 85 GLY A CA 1
ATOM 660 C C . GLY A 1 85 ? -59.729 -16.662 -9.606 1.00 30.31 85 GLY A C 1
ATOM 661 O O . GLY A 1 85 ? -58.582 -17.081 -9.671 1.00 30.31 85 GLY A O 1
ATOM 662 N N . ASP A 1 86 ? -60.508 -16.790 -8.541 1.00 34.31 86 ASP A N 1
ATOM 663 C CA . ASP A 1 86 ? -60.289 -17.376 -7.211 1.00 34.31 86 ASP A CA 1
ATOM 664 C C . ASP A 1 86 ? -59.439 -18.666 -6.985 1.00 34.31 86 ASP A C 1
ATOM 666 O O . ASP A 1 86 ? -59.489 -19.633 -7.738 1.00 34.31 86 ASP A O 1
ATOM 670 N N . GLN A 1 87 ? -58.820 -18.694 -5.788 1.00 36.50 87 GLN A N 1
ATOM 671 C CA . GLN A 1 87 ? -58.436 -19.837 -4.919 1.00 36.50 87 GLN A CA 1
ATOM 672 C C . GLN A 1 87 ? -57.480 -20.950 -5.422 1.00 36.50 87 GLN A C 1
ATOM 674 O O . GLN A 1 87 ? -57.883 -21.869 -6.128 1.00 36.50 87 GLN A O 1
ATOM 679 N N . HIS A 1 88 ? -56.306 -21.066 -4.775 1.00 37.28 88 HIS A N 1
ATOM 680 C CA . HIS A 1 88 ? -55.879 -22.353 -4.188 1.00 37.28 88 HIS A CA 1
ATOM 681 C C . HIS A 1 88 ? -54.893 -22.166 -3.014 1.00 37.28 88 HIS A C 1
ATOM 683 O O . HIS A 1 88 ? -53.818 -21.586 -3.160 1.00 37.28 88 HIS A O 1
ATOM 689 N N . LYS A 1 89 ? -55.244 -22.679 -1.825 1.00 40.22 89 LYS A N 1
ATOM 690 C CA . LYS A 1 89 ? -54.337 -22.770 -0.663 1.00 40.22 89 LYS A CA 1
ATOM 691 C C . LYS A 1 89 ? -53.278 -23.849 -0.908 1.00 40.22 89 LYS A C 1
ATOM 693 O O . LYS A 1 89 ? -53.675 -24.991 -1.091 1.00 40.22 89 LYS A O 1
ATOM 698 N N . THR A 1 90 ? -51.990 -23.554 -0.695 1.00 29.05 90 THR A N 1
ATOM 699 C CA . THR A 1 90 ? -51.111 -24.446 0.101 1.00 29.05 90 THR A CA 1
ATOM 700 C C . THR A 1 90 ? -49.775 -23.815 0.507 1.00 29.05 90 THR A C 1
ATOM 702 O O . THR A 1 90 ? -49.131 -23.142 -0.283 1.00 29.05 90 THR A O 1
ATOM 705 N N . SER A 1 91 ? -49.324 -24.201 1.706 1.00 35.66 91 SER A N 1
ATOM 706 C CA . SER A 1 91 ? -47.929 -24.240 2.172 1.00 35.66 91 SER A CA 1
ATOM 707 C C . SER A 1 91 ? -47.170 -22.917 2.365 1.00 35.66 91 SER A C 1
ATOM 709 O O . SER A 1 91 ? -46.536 -22.376 1.462 1.00 35.66 91 SER A O 1
ATOM 711 N N . LEU A 1 92 ? -47.130 -22.482 3.629 1.00 41.12 92 LEU A N 1
ATOM 712 C CA . LEU A 1 92 ? -46.108 -21.580 4.160 1.00 41.12 92 LEU A CA 1
ATOM 713 C C . LEU A 1 92 ? -44.719 -22.211 3.958 1.00 41.12 92 LEU A C 1
ATOM 715 O O . LEU A 1 92 ? -44.341 -23.126 4.691 1.00 41.12 92 LEU A O 1
ATOM 719 N N . LYS A 1 93 ? -43.939 -21.714 2.994 1.00 37.28 93 LYS A N 1
ATOM 720 C CA . LYS A 1 93 ? -42.509 -22.028 2.915 1.00 37.28 93 LYS A CA 1
ATOM 721 C C . LYS A 1 93 ? -41.727 -21.009 3.732 1.00 37.28 93 LYS A C 1
ATOM 723 O O . LYS A 1 93 ? -41.731 -19.823 3.419 1.00 37.28 93 LYS A O 1
ATOM 728 N N . SER A 1 94 ? -41.063 -21.512 4.770 1.00 40.91 94 SER A N 1
ATOM 729 C CA . SER A 1 94 ? -40.057 -20.793 5.550 1.00 40.91 94 SER A CA 1
ATOM 730 C C . SER A 1 94 ? -39.072 -20.081 4.619 1.00 40.91 94 SER A C 1
ATOM 732 O O . SER A 1 94 ? -38.310 -20.732 3.901 1.00 40.91 94 SER A O 1
ATOM 734 N N . VAL A 1 95 ? -39.092 -18.748 4.633 1.00 39.97 95 VAL A N 1
ATOM 735 C CA . VAL A 1 95 ? -37.981 -17.947 4.122 1.00 39.97 95 VAL A CA 1
ATOM 736 C C . VAL A 1 95 ? -36.967 -17.887 5.253 1.00 39.97 95 VAL A C 1
ATOM 738 O O . VAL A 1 95 ? -37.096 -17.082 6.174 1.00 39.97 95 VAL A O 1
ATOM 741 N N . SER A 1 96 ? -35.977 -18.779 5.198 1.00 42.19 96 SER A N 1
ATOM 742 C CA . SER A 1 96 ? -34.752 -18.609 5.980 1.00 42.19 96 SER A CA 1
ATOM 743 C C . SER A 1 96 ? -34.194 -17.216 5.676 1.00 42.19 96 SER A C 1
ATOM 745 O O . SER A 1 96 ? -34.169 -16.850 4.496 1.00 42.19 96 SER A O 1
ATOM 747 N N . PRO A 1 97 ? -33.766 -16.427 6.677 1.00 43.94 97 PRO A N 1
ATOM 748 C CA . PRO A 1 97 ? -33.197 -15.117 6.407 1.00 43.94 97 PRO A CA 1
ATOM 749 C C . PRO A 1 97 ? -31.985 -15.296 5.494 1.00 43.94 97 PRO A C 1
ATOM 751 O O . PRO A 1 97 ? -31.047 -16.024 5.827 1.00 43.94 97 PRO A O 1
ATOM 754 N N . ALA A 1 98 ? -32.024 -14.653 4.326 1.00 42.19 98 ALA A N 1
ATOM 755 C CA . ALA A 1 98 ? -30.826 -14.483 3.523 1.00 42.19 98 ALA A CA 1
ATOM 756 C C . ALA A 1 98 ? -29.789 -13.748 4.390 1.00 42.19 98 ALA A C 1
ATOM 758 O O . ALA A 1 98 ? -30.179 -12.819 5.109 1.00 42.19 98 ALA A O 1
ATOM 759 N N . PRO A 1 99 ? -28.500 -14.136 4.356 1.00 44.69 99 PRO A N 1
ATOM 760 C CA . PRO A 1 99 ? -27.458 -13.354 5.002 1.00 44.69 99 PRO A CA 1
ATOM 761 C C . PRO A 1 99 ? -27.577 -11.898 4.552 1.00 44.69 99 PRO A C 1
ATOM 763 O O . PRO A 1 99 ? -27.763 -11.635 3.361 1.00 44.69 99 PRO A O 1
ATOM 766 N N . LEU A 1 100 ? -27.512 -10.967 5.507 1.00 39.22 100 LEU A N 1
ATOM 767 C CA . LEU A 1 100 ? -27.452 -9.536 5.215 1.00 39.22 100 LEU A CA 1
ATOM 768 C C . LEU A 1 100 ? -26.356 -9.326 4.172 1.00 39.22 100 LEU A C 1
ATOM 770 O O . LEU A 1 100 ? -25.213 -9.710 4.413 1.00 39.22 100 LEU A O 1
ATOM 774 N N . ALA A 1 101 ? -26.723 -8.781 3.010 1.00 49.19 101 ALA A N 1
ATOM 775 C CA . ALA A 1 101 ? -25.804 -8.624 1.895 1.00 49.19 101 ALA A CA 1
ATOM 776 C C . ALA A 1 101 ? -24.682 -7.660 2.296 1.00 49.19 101 ALA A C 1
ATOM 778 O O . ALA A 1 101 ? -24.844 -6.440 2.237 1.00 49.19 101 ALA A O 1
ATOM 779 N N . GLN A 1 102 ? -23.555 -8.220 2.737 1.00 61.44 102 GLN A N 1
ATOM 780 C CA . GLN A 1 102 ? -22.327 -7.473 2.954 1.00 61.44 102 GLN A CA 1
ATOM 781 C C . GLN A 1 102 ? -21.942 -6.834 1.620 1.00 61.44 102 GLN A C 1
ATOM 783 O O . GLN A 1 102 ? -21.950 -7.494 0.579 1.00 61.44 102 GLN A O 1
ATOM 788 N N . SER A 1 103 ? -21.653 -5.535 1.631 1.00 81.31 103 SER A N 1
ATOM 789 C CA . SER A 1 103 ? -21.269 -4.825 0.416 1.00 81.31 103 SER A CA 1
ATOM 790 C C . SER A 1 103 ? -19.898 -5.312 -0.041 1.00 81.31 103 SER A C 1
ATOM 792 O O . SER A 1 103 ? -18.890 -4.983 0.584 1.00 81.31 103 SER A O 1
ATOM 794 N N . VAL A 1 104 ? -19.871 -6.081 -1.127 1.00 92.06 104 VAL A N 1
ATOM 795 C CA . VAL A 1 104 ? -18.636 -6.473 -1.807 1.00 92.06 104 VAL A CA 1
ATOM 796 C C . VAL A 1 104 ? -18.191 -5.320 -2.703 1.00 92.06 104 VAL A C 1
ATOM 798 O O . VAL A 1 104 ? -18.956 -4.846 -3.546 1.00 92.06 104 VAL A O 1
ATOM 801 N N . LEU A 1 105 ? -16.963 -4.850 -2.507 1.00 94.88 105 LEU A N 1
ATOM 802 C CA . LEU A 1 105 ? -16.366 -3.742 -3.243 1.00 94.88 105 LEU A CA 1
ATOM 803 C C . LEU A 1 105 ? -15.175 -4.255 -4.065 1.00 94.88 105 LEU A C 1
ATOM 805 O O . LEU A 1 105 ? -14.218 -4.766 -3.479 1.00 94.88 105 LEU A O 1
ATOM 809 N N . PRO A 1 106 ? -15.183 -4.119 -5.403 1.00 96.31 106 PRO A N 1
ATOM 810 C CA . PRO A 1 106 ? -14.034 -4.498 -6.213 1.00 96.31 106 PRO A CA 1
ATOM 811 C C . PRO A 1 106 ? -12.861 -3.549 -5.946 1.00 96.31 106 PRO A C 1
ATOM 813 O O . PRO A 1 106 ? -13.030 -2.330 -5.857 1.00 96.31 106 PRO A O 1
ATOM 816 N N . VAL A 1 107 ? -11.661 -4.114 -5.854 1.00 97.44 107 VAL A N 1
ATOM 817 C CA . VAL A 1 107 ? -10.398 -3.385 -5.695 1.00 97.44 107 VAL A CA 1
ATOM 818 C C . VAL A 1 107 ? -9.362 -3.929 -6.678 1.00 97.44 107 VAL A C 1
ATOM 820 O O . VAL A 1 107 ? -9.369 -5.110 -7.015 1.00 97.44 107 VAL A O 1
ATOM 823 N N . SER A 1 108 ? -8.463 -3.076 -7.161 1.00 97.19 108 SER A N 1
ATOM 824 C CA . SER A 1 108 ? -7.492 -3.427 -8.217 1.00 97.19 108 SER A CA 1
ATOM 825 C C . SER A 1 108 ? -6.057 -3.571 -7.710 1.00 97.19 108 SER A C 1
ATOM 827 O O . SER A 1 108 ? -5.121 -3.616 -8.496 1.00 97.19 108 SER A O 1
ATOM 829 N N . ASN A 1 109 ? -5.870 -3.568 -6.394 1.00 98.06 109 ASN A N 1
ATOM 830 C CA . ASN A 1 109 ? -4.564 -3.550 -5.745 1.00 98.06 109 ASN A CA 1
ATOM 831 C C . ASN A 1 109 ? -4.515 -4.417 -4.475 1.00 98.06 109 ASN A C 1
ATOM 833 O O . ASN A 1 109 ? -3.706 -4.182 -3.581 1.00 98.06 109 ASN A O 1
ATOM 837 N N . ALA A 1 110 ? -5.386 -5.424 -4.394 1.00 97.44 110 ALA A N 1
ATOM 838 C CA . ALA A 1 110 ? -5.516 -6.347 -3.271 1.00 97.44 110 ALA A CA 1
ATOM 839 C C . ALA A 1 110 ? -4.193 -7.042 -2.921 1.00 97.44 110 ALA A C 1
ATOM 841 O O . ALA A 1 110 ? -3.849 -7.185 -1.750 1.00 97.44 110 ALA A O 1
ATOM 842 N N . GLY A 1 111 ? -3.411 -7.407 -3.939 1.00 96.69 111 GLY A N 1
ATOM 843 C CA . GLY A 1 111 ? -2.121 -8.068 -3.757 1.00 96.69 111 GLY A CA 1
ATOM 844 C C . GLY A 1 111 ? -1.036 -7.199 -3.109 1.00 96.69 111 GLY A C 1
ATOM 845 O O . GLY A 1 111 ? -0.035 -7.744 -2.648 1.00 96.69 111 GLY A O 1
ATOM 846 N N . CYS A 1 112 ? -1.230 -5.877 -2.966 1.00 97.56 112 CYS A N 1
ATOM 847 C CA . CYS A 1 112 ? -0.299 -5.028 -2.215 1.00 97.56 112 CYS A CA 1
ATOM 848 C C . CYS A 1 112 ? -0.152 -5.477 -0.750 1.00 97.56 112 CYS A C 1
ATOM 850 O O . CYS A 1 112 ? 0.918 -5.324 -0.160 1.00 97.56 112 CYS A O 1
ATOM 852 N N . LEU A 1 113 ? -1.186 -6.121 -0.195 1.00 97.06 113 LEU A N 1
ATOM 853 C CA . LEU A 1 113 ? -1.184 -6.704 1.143 1.00 97.06 113 LEU A CA 1
ATOM 854 C C . LEU A 1 113 ? -0.138 -7.801 1.352 1.00 97.06 113 LEU A C 1
ATOM 856 O O . LEU A 1 113 ? 0.188 -8.096 2.499 1.00 97.06 113 LEU A O 1
ATOM 860 N N . ILE A 1 114 ? 0.474 -8.350 0.298 1.00 95.31 114 ILE A N 1
ATOM 861 C CA . ILE A 1 114 ? 1.646 -9.215 0.467 1.00 95.31 114 ILE A CA 1
ATOM 862 C C . ILE A 1 114 ? 2.773 -8.510 1.249 1.00 95.31 114 ILE A C 1
ATOM 864 O O . ILE A 1 114 ? 3.533 -9.164 1.959 1.00 95.31 114 ILE A O 1
ATOM 868 N N . LEU A 1 115 ? 2.832 -7.172 1.196 1.00 96.50 115 LEU A N 1
ATOM 869 C CA . LEU A 1 115 ? 3.782 -6.316 1.911 1.00 96.50 115 LEU A CA 1
ATOM 870 C C . LEU A 1 115 ? 3.324 -5.879 3.316 1.00 96.50 115 LEU A C 1
ATOM 872 O O . LEU A 1 115 ? 3.994 -5.040 3.923 1.00 96.50 115 LEU A O 1
ATOM 876 N N . TRP A 1 116 ? 2.218 -6.409 3.856 1.00 96.81 116 TRP A N 1
ATOM 877 C CA . TRP A 1 116 ? 1.572 -5.849 5.054 1.00 96.81 116 TRP A CA 1
ATOM 878 C C . TRP A 1 116 ? 2.496 -5.598 6.270 1.00 96.81 116 TRP A C 1
ATOM 880 O O . TRP A 1 116 ? 2.390 -4.512 6.847 1.00 96.81 116 TRP A O 1
ATOM 890 N N . PRO A 1 117 ? 3.464 -6.465 6.652 1.00 96.44 117 PRO A N 1
ATOM 891 C CA . PRO A 1 117 ? 4.325 -6.203 7.813 1.00 96.44 117 PRO A CA 1
ATOM 892 C C . PRO A 1 117 ? 5.344 -5.087 7.569 1.00 96.44 117 PRO A C 1
ATOM 894 O O . PRO A 1 117 ? 5.936 -4.564 8.515 1.00 96.44 117 PRO A O 1
ATOM 897 N N . LEU A 1 118 ? 5.573 -4.724 6.304 1.00 97.38 118 LEU A N 1
ATOM 898 C CA . LEU A 1 118 ? 6.521 -3.692 5.909 1.00 97.38 118 LEU A CA 1
ATOM 899 C C . LEU A 1 118 ? 5.884 -2.300 5.835 1.00 97.38 118 LEU A C 1
ATOM 901 O O . LEU A 1 118 ? 6.613 -1.315 5.960 1.00 97.38 118 LEU A O 1
ATOM 905 N N . PHE A 1 119 ? 4.554 -2.186 5.713 1.00 98.00 119 PHE A N 1
ATOM 906 C CA . PHE A 1 119 ? 3.865 -0.888 5.678 1.00 98.00 119 PHE A CA 1
ATOM 907 C C . PHE A 1 119 ? 4.150 0.011 6.901 1.00 98.00 119 PHE A C 1
ATOM 909 O O . PHE A 1 119 ? 4.402 1.198 6.695 1.00 98.00 119 PHE A O 1
ATOM 916 N N . PRO A 1 120 ? 4.250 -0.486 8.154 1.00 97.62 120 PRO A N 1
ATOM 917 C CA . PRO A 1 120 ? 4.713 0.338 9.273 1.00 97.62 120 PRO A CA 1
ATOM 918 C C . PRO A 1 120 ? 6.120 0.931 9.067 1.00 97.62 120 PRO A C 1
ATOM 920 O O . PRO A 1 120 ? 6.385 2.063 9.465 1.00 97.62 120 PRO A O 1
ATOM 923 N N . THR A 1 121 ? 7.039 0.196 8.433 1.00 97.06 121 THR A N 1
ATOM 924 C CA . THR A 1 121 ? 8.393 0.694 8.117 1.00 97.06 121 THR A CA 1
ATOM 925 C C . THR A 1 121 ? 8.379 1.654 6.927 1.00 97.06 121 THR A C 1
ATOM 927 O O . THR A 1 121 ? 9.094 2.656 6.947 1.00 97.06 121 THR A O 1
ATOM 930 N N . PHE A 1 122 ? 7.533 1.400 5.928 1.00 98.50 122 PHE A N 1
ATOM 931 C CA . PHE A 1 122 ? 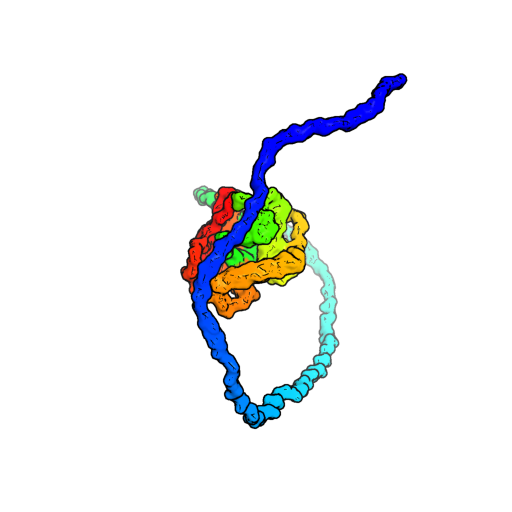7.269 2.326 4.829 1.00 98.50 122 PHE A CA 1
ATOM 932 C C . PHE A 1 122 ? 6.769 3.677 5.361 1.00 98.50 122 PHE A C 1
ATOM 934 O O . PHE A 1 122 ? 7.452 4.680 5.189 1.00 98.50 122 PHE A O 1
ATOM 941 N N . PHE A 1 123 ? 5.671 3.713 6.122 1.00 98.62 123 PHE A N 1
ATOM 942 C CA . PHE A 1 123 ? 5.105 4.962 6.650 1.00 98.62 123 PHE A CA 1
ATOM 943 C C . PHE A 1 123 ? 6.033 5.691 7.642 1.00 98.62 123 PHE A C 1
ATOM 945 O O . PHE A 1 123 ? 6.085 6.921 7.635 1.00 98.62 123 PHE A O 1
ATOM 952 N N . ARG A 1 124 ? 6.846 4.967 8.432 1.00 97.75 124 ARG A N 1
ATOM 953 C CA . ARG A 1 124 ? 7.929 5.576 9.234 1.00 97.75 124 ARG A CA 1
ATOM 954 C C . ARG A 1 124 ? 8.979 6.302 8.391 1.00 97.75 124 ARG A C 1
ATOM 956 O O . ARG A 1 124 ? 9.509 7.307 8.852 1.00 97.75 124 ARG A O 1
ATOM 963 N N . THR A 1 125 ? 9.268 5.830 7.175 1.00 97.31 125 THR A N 1
ATOM 964 C CA . THR A 1 125 ? 10.243 6.470 6.265 1.00 97.31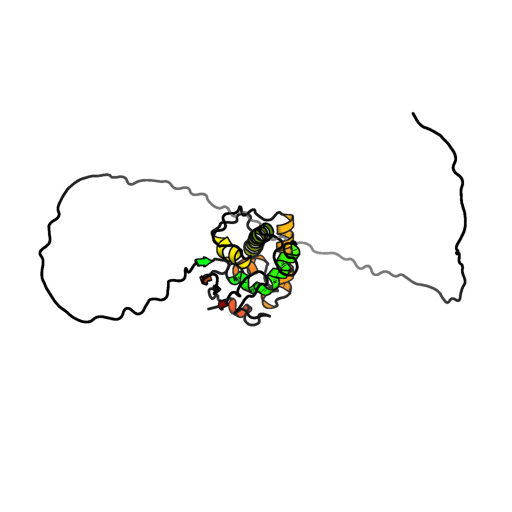 125 THR A CA 1
ATOM 965 C C . THR A 1 125 ? 9.819 7.898 5.898 1.00 97.31 125 THR A C 1
ATOM 967 O O . THR A 1 125 ? 10.673 8.745 5.656 1.00 97.31 125 THR A O 1
ATOM 970 N N . PHE A 1 126 ? 8.514 8.183 5.934 1.00 98.25 126 PHE A N 1
ATOM 971 C CA . PHE A 1 126 ? 7.923 9.497 5.657 1.00 98.25 126 PHE A CA 1
ATOM 972 C C . PHE A 1 126 ? 7.485 10.246 6.930 1.00 98.25 126 PHE A C 1
ATOM 974 O O . PHE A 1 126 ? 6.817 11.268 6.840 1.00 98.25 126 PHE A O 1
ATOM 981 N N . GLY A 1 127 ? 7.846 9.755 8.124 1.00 97.94 127 GLY A N 1
ATOM 982 C CA . GLY A 1 127 ? 7.516 10.407 9.398 1.00 97.94 127 GLY A CA 1
ATOM 983 C C . GLY A 1 127 ? 6.033 10.366 9.788 1.00 97.94 127 GLY A C 1
ATOM 984 O O . GLY A 1 127 ? 5.622 11.113 10.669 1.00 97.94 127 GLY A O 1
ATOM 985 N N . LEU A 1 128 ? 5.224 9.503 9.163 1.00 98.62 128 LEU A N 1
ATOM 986 C CA . LEU A 1 128 ? 3.763 9.492 9.337 1.00 98.62 128 LEU A CA 1
ATOM 987 C C . LEU A 1 128 ? 3.284 8.750 10.595 1.00 98.62 128 LEU A C 1
ATOM 989 O O . LEU A 1 128 ? 2.114 8.864 10.964 1.00 98.62 128 LEU A O 1
ATOM 993 N N . LEU A 1 129 ? 4.168 7.982 11.242 1.00 98.38 129 LEU A N 1
ATOM 994 C CA . LEU A 1 129 ? 3.858 7.179 12.425 1.00 98.38 129 LEU A CA 1
ATOM 995 C C . LEU A 1 129 ? 4.694 7.594 13.640 1.00 98.38 129 LEU A C 1
ATOM 997 O O . LEU A 1 129 ? 5.918 7.679 13.544 1.00 98.38 129 LEU A O 1
ATOM 1001 N N . ASP A 1 130 ? 4.041 7.680 14.796 1.00 96.38 130 ASP A N 1
ATOM 1002 C CA . ASP A 1 130 ? 4.664 7.644 16.121 1.00 96.38 130 ASP A CA 1
ATOM 1003 C C . ASP A 1 130 ? 4.119 6.441 16.904 1.00 96.38 130 ASP A C 1
ATOM 1005 O O . ASP A 1 130 ? 2.941 6.104 16.797 1.00 96.38 130 ASP A O 1
ATOM 1009 N N . ASN A 1 131 ? 4.970 5.750 17.669 1.00 93.00 131 ASN A N 1
ATOM 1010 C CA . ASN A 1 131 ? 4.579 4.589 18.483 1.00 93.00 131 ASN A CA 1
ATOM 1011 C C . ASN A 1 131 ? 3.696 3.550 17.733 1.00 93.00 131 ASN A C 1
ATOM 1013 O O . ASN A 1 131 ? 2.735 3.007 18.277 1.00 93.00 131 ASN A O 1
ATOM 1017 N N . ASN A 1 132 ? 4.028 3.273 16.462 1.00 93.00 132 ASN A N 1
ATOM 1018 C CA . ASN A 1 132 ? 3.271 2.420 15.525 1.00 93.00 132 ASN A CA 1
ATOM 1019 C C . ASN A 1 132 ? 1.829 2.876 15.202 1.00 93.00 132 ASN A C 1
ATOM 1021 O O . ASN A 1 132 ? 1.046 2.066 14.711 1.00 93.00 132 ASN A O 1
ATOM 1025 N N . ARG A 1 133 ? 1.454 4.144 15.404 1.00 97.12 133 ARG A N 1
ATOM 1026 C CA . ARG A 1 133 ? 0.158 4.703 14.968 1.00 97.12 133 ARG A CA 1
ATOM 1027 C C . ARG A 1 133 ? 0.335 6.022 14.222 1.00 97.12 133 ARG A C 1
ATOM 1029 O O . ARG A 1 133 ? 1.344 6.696 14.388 1.00 97.12 133 ARG A O 1
ATOM 1036 N N . PHE A 1 134 ? -0.635 6.375 13.381 1.00 98.50 134 PHE A N 1
ATOM 1037 C CA . PHE A 1 134 ? -0.594 7.630 12.630 1.00 98.50 134 PHE A CA 1
ATOM 1038 C C . PHE A 1 134 ? -0.618 8.848 13.554 1.00 98.50 134 PHE A C 1
ATOM 1040 O O . PHE A 1 134 ? -1.380 8.884 14.521 1.00 98.50 134 PHE A O 1
ATOM 1047 N N . ILE A 1 135 ? 0.211 9.845 13.237 1.00 98.38 135 ILE A N 1
ATOM 1048 C CA . ILE A 1 135 ? 0.346 11.070 14.043 1.00 98.38 135 ILE A CA 1
ATOM 1049 C C . ILE A 1 135 ? -0.837 12.038 13.884 1.00 98.38 135 ILE A C 1
ATOM 1051 O O . ILE A 1 135 ? -1.072 12.873 14.754 1.00 98.38 135 ILE A O 1
ATOM 1055 N N . SER A 1 136 ? -1.575 11.949 12.774 1.00 98.25 136 SER A N 1
ATOM 1056 C CA . SER A 1 136 ? -2.719 12.806 12.449 1.00 98.25 136 SER A CA 1
ATOM 1057 C C . SER A 1 136 ? -3.587 12.196 11.341 1.00 98.25 136 SER A C 1
ATOM 1059 O O . SER A 1 136 ? -3.170 11.258 10.657 1.00 98.25 136 SER A O 1
ATOM 1061 N N . LEU A 1 137 ? -4.776 12.768 11.126 1.00 97.44 137 LEU A N 1
ATOM 1062 C CA . LEU A 1 137 ? -5.651 12.426 9.999 1.00 97.44 137 LEU A CA 1
ATOM 1063 C C . LEU A 1 137 ? -4.987 12.755 8.650 1.00 97.44 137 LEU A C 1
ATOM 1065 O O . LEU A 1 137 ? -5.038 11.963 7.712 1.00 97.44 137 LEU A O 1
ATOM 1069 N N . GLU A 1 138 ? -4.299 13.891 8.562 1.00 97.88 138 GLU A N 1
ATOM 1070 C CA . GLU A 1 138 ? -3.512 14.276 7.387 1.00 97.88 138 GLU A CA 1
ATOM 1071 C C . GLU A 1 138 ? -2.387 13.272 7.098 1.00 97.88 138 GLU A C 1
ATOM 1073 O O . GLU A 1 138 ? -2.171 12.943 5.936 1.00 97.88 138 GLU A O 1
ATOM 1078 N N . ALA A 1 139 ? -1.746 12.693 8.121 1.00 98.38 139 ALA A N 1
ATOM 1079 C CA . ALA A 1 139 ? -0.753 11.635 7.928 1.00 98.38 139 ALA A CA 1
ATOM 1080 C C . ALA A 1 139 ? -1.374 10.326 7.399 1.00 98.38 139 ALA A C 1
ATOM 1082 O O . ALA A 1 139 ? -0.750 9.641 6.590 1.00 98.38 139 ALA A O 1
ATOM 1083 N N . GLN A 1 140 ? -2.613 9.993 7.787 1.00 98.50 140 GLN A N 1
ATOM 1084 C CA . GLN A 1 140 ? -3.361 8.883 7.175 1.00 98.50 140 GLN A CA 1
ATOM 1085 C C . GLN A 1 140 ? -3.676 9.167 5.698 1.00 98.50 140 GLN A C 1
ATOM 1087 O O . GLN A 1 140 ? -3.562 8.277 4.858 1.00 98.50 140 GLN A O 1
ATOM 1092 N N . ARG A 1 141 ? -4.057 10.406 5.362 1.00 98.25 141 ARG A N 1
ATOM 1093 C CA . ARG A 1 141 ? -4.366 10.823 3.982 1.00 98.25 141 ARG A CA 1
ATOM 1094 C C . ARG A 1 141 ? -3.127 10.847 3.092 1.00 98.25 141 ARG A C 1
ATOM 1096 O O . ARG A 1 141 ? -3.182 10.373 1.962 1.00 98.25 141 ARG A O 1
ATOM 1103 N N . GLU A 1 142 ? -1.999 11.322 3.611 1.00 98.50 142 GLU A N 1
ATOM 1104 C CA . GLU A 1 142 ? -0.715 11.258 2.915 1.00 98.50 142 GLU A CA 1
ATOM 1105 C C . GLU A 1 142 ? -0.283 9.802 2.687 1.00 98.50 142 GLU A C 1
ATOM 1107 O O . GLU A 1 142 ? 0.087 9.442 1.571 1.00 98.50 142 GLU A O 1
ATOM 1112 N N . ALA A 1 143 ? -0.434 8.929 3.689 1.00 98.62 143 ALA A N 1
ATOM 1113 C CA . ALA A 1 143 ? -0.157 7.499 3.553 1.00 98.62 143 ALA A CA 1
ATOM 1114 C C . ALA A 1 143 ? -0.968 6.824 2.432 1.00 98.62 143 ALA A C 1
ATOM 1116 O O . ALA A 1 143 ? -0.416 5.982 1.722 1.00 98.62 143 ALA A O 1
ATOM 1117 N N . VAL A 1 144 ? -2.227 7.229 2.214 1.00 98.69 144 VAL A N 1
ATOM 1118 C CA . VAL A 1 144 ? -3.049 6.766 1.080 1.00 98.69 144 VAL A CA 1
ATOM 1119 C C . VAL A 1 144 ? -2.414 7.129 -0.267 1.00 98.69 144 VAL A C 1
ATOM 1121 O O . VAL A 1 144 ? -2.319 6.258 -1.132 1.00 98.69 144 VAL A O 1
ATOM 1124 N N . CYS A 1 145 ? -1.944 8.368 -0.444 1.00 98.56 145 CYS A N 1
ATOM 1125 C CA . CYS A 1 145 ? -1.284 8.807 -1.681 1.00 98.56 145 CYS A CA 1
ATOM 1126 C C . CYS A 1 145 ? 0.084 8.137 -1.893 1.00 98.56 145 CYS A C 1
ATOM 1128 O O . CYS A 1 145 ? 0.409 7.729 -3.008 1.00 98.56 145 CYS A O 1
ATOM 1130 N N . LEU A 1 146 ? 0.888 7.990 -0.833 1.00 98.75 146 LEU A N 1
ATOM 1131 C CA . LEU A 1 146 ? 2.189 7.311 -0.909 1.00 98.75 146 LEU A CA 1
ATOM 1132 C C . LEU A 1 146 ? 2.034 5.822 -1.248 1.00 98.75 146 LEU A C 1
ATOM 1134 O O . LEU A 1 146 ? 2.832 5.279 -2.011 1.00 98.75 146 LEU A O 1
ATOM 1138 N N . LEU A 1 147 ? 1.012 5.163 -0.691 1.00 98.62 147 LEU A N 1
ATOM 1139 C CA . LEU A 1 147 ? 0.695 3.768 -0.991 1.00 98.62 147 LEU A CA 1
ATOM 1140 C C . LEU A 1 147 ? 0.178 3.604 -2.426 1.00 98.62 147 LEU A C 1
ATOM 1142 O O . LEU A 1 147 ? 0.561 2.648 -3.095 1.00 98.62 147 LEU A O 1
ATOM 1146 N N . ASP A 1 148 ? -0.617 4.551 -2.931 1.00 98.69 148 ASP A N 1
ATOM 1147 C CA . ASP A 1 148 ? -1.042 4.540 -4.332 1.00 98.69 148 ASP A CA 1
ATOM 1148 C C . ASP A 1 148 ? 0.161 4.624 -5.281 1.00 98.69 148 ASP A C 1
ATOM 1150 O O . ASP A 1 148 ? 0.359 3.750 -6.127 1.00 98.69 148 ASP A O 1
ATOM 1154 N N . TRP A 1 149 ? 1.057 5.590 -5.063 1.00 98.69 149 TRP A N 1
ATOM 1155 C CA . TRP A 1 149 ? 2.251 5.740 -5.896 1.00 98.69 149 TRP A CA 1
ATOM 1156 C C . TRP A 1 149 ? 3.242 4.569 -5.742 1.00 98.69 149 TRP A C 1
ATOM 1158 O O . TRP A 1 149 ? 3.904 4.182 -6.707 1.00 98.69 149 TRP A O 1
ATOM 1168 N N . LEU A 1 150 ? 3.321 3.927 -4.567 1.00 98.75 150 LEU A N 1
ATOM 1169 C CA . LEU A 1 150 ? 4.078 2.678 -4.389 1.00 98.75 150 LEU A CA 1
ATOM 1170 C C . LEU A 1 150 ? 3.598 1.587 -5.357 1.00 98.75 150 LEU A C 1
ATOM 1172 O O . LEU A 1 150 ? 4.431 0.883 -5.933 1.00 98.75 150 LEU A O 1
ATOM 1176 N N . ILE A 1 151 ? 2.284 1.478 -5.555 1.00 98.56 151 ILE A N 1
ATOM 1177 C CA . ILE A 1 151 ? 1.625 0.431 -6.344 1.00 98.56 151 ILE A CA 1
ATOM 1178 C C . ILE A 1 151 ? 1.610 0.769 -7.844 1.00 98.56 151 ILE A C 1
ATOM 1180 O O . ILE A 1 151 ? 1.917 -0.100 -8.661 1.00 98.56 151 ILE A O 1
ATOM 1184 N N . TRP A 1 152 ? 1.288 2.011 -8.212 1.00 98.38 152 TRP A N 1
ATOM 1185 C CA . TRP A 1 152 ? 1.059 2.417 -9.607 1.00 98.38 152 TRP A CA 1
ATOM 1186 C C . TRP A 1 152 ? 2.225 3.200 -10.226 1.00 98.38 152 TRP A C 1
ATOM 1188 O O . TRP A 1 152 ? 2.551 2.974 -11.385 1.00 98.38 152 TRP A O 1
ATOM 1198 N N . ALA A 1 153 ? 2.898 4.062 -9.453 1.00 98.00 153 ALA A N 1
ATOM 1199 C CA . ALA A 1 153 ? 3.866 5.061 -9.939 1.00 98.00 153 ALA A CA 1
ATOM 1200 C C . ALA A 1 153 ? 3.367 5.924 -11.106 1.00 98.00 153 ALA A C 1
ATOM 1202 O O . ALA A 1 153 ? 4.097 6.218 -12.053 1.00 98.00 153 ALA A O 1
ATOM 1203 N N . GLU A 1 154 ? 2.120 6.360 -10.990 1.00 97.19 154 GLU A N 1
ATOM 1204 C CA . GLU A 1 154 ? 1.492 7.345 -11.859 1.00 97.19 154 GLU A CA 1
ATOM 1205 C C . GLU A 1 154 ? 1.133 8.577 -11.018 1.00 97.19 154 GLU A C 1
ATOM 1207 O O . GLU A 1 154 ? 0.856 8.457 -9.824 1.00 97.19 154 GLU A O 1
ATOM 1212 N N . ASP A 1 155 ? 1.142 9.764 -11.629 1.00 93.81 155 ASP A N 1
ATOM 1213 C CA . ASP A 1 155 ? 0.744 11.006 -10.948 1.00 93.81 155 ASP A CA 1
ATOM 1214 C C . ASP A 1 155 ? -0.780 11.171 -10.837 1.00 93.81 155 ASP A C 1
ATOM 1216 O O . ASP A 1 155 ? -1.265 11.937 -10.002 1.00 93.81 155 ASP A O 1
ATOM 1220 N N . GLU A 1 156 ? -1.553 10.476 -11.677 1.00 94.44 156 GLU A N 1
ATOM 1221 C CA . GLU A 1 156 ? -3.009 10.469 -11.571 1.00 94.44 156 GLU A CA 1
ATOM 1222 C C . GLU A 1 156 ? -3.454 9.449 -10.518 1.00 94.44 156 GLU A C 1
ATOM 1224 O O . GLU A 1 156 ? -3.199 8.250 -10.642 1.00 94.44 156 GLU A O 1
ATOM 1229 N N . ILE A 1 157 ? -4.175 9.934 -9.504 1.00 95.81 157 ILE A N 1
ATOM 1230 C CA . ILE A 1 157 ? -4.757 9.122 -8.431 1.00 95.81 157 ILE A CA 1
ATOM 1231 C C . ILE A 1 157 ? -6.287 9.058 -8.616 1.00 95.81 157 ILE A C 1
ATOM 1233 O O . ILE A 1 157 ? -7.036 9.790 -7.957 1.00 95.81 157 ILE A O 1
ATOM 1237 N N . PRO A 1 158 ? -6.805 8.218 -9.533 1.00 94.50 158 PRO A N 1
ATOM 1238 C CA . PRO A 1 158 ? -8.238 8.035 -9.700 1.00 94.50 158 PRO A CA 1
ATOM 1239 C C . PRO A 1 158 ? -8.845 7.290 -8.502 1.00 94.50 158 PRO A C 1
ATOM 1241 O O . PRO A 1 158 ? -8.317 6.289 -8.016 1.00 94.50 158 PRO A O 1
ATOM 1244 N N . GLY A 1 159 ? -10.020 7.742 -8.054 1.00 93.25 159 GLY A N 1
ATOM 1245 C CA . GLY A 1 159 ? -10.633 7.284 -6.800 1.00 93.25 159 GLY A CA 1
ATOM 1246 C C . GLY A 1 159 ? -10.899 5.775 -6.685 1.00 93.25 159 GLY A C 1
ATOM 1247 O O . GLY A 1 159 ? -10.971 5.272 -5.566 1.00 93.25 159 GLY A O 1
ATOM 1248 N N . TRP A 1 160 ? -10.991 5.038 -7.801 1.00 93.31 160 TRP A N 1
ATOM 1249 C CA . TRP A 1 160 ? -11.171 3.578 -7.800 1.00 93.31 160 TRP A CA 1
ATOM 1250 C C . TRP A 1 160 ? -9.951 2.809 -7.267 1.00 93.31 160 TRP A C 1
ATOM 1252 O O . TRP A 1 160 ? -10.119 1.714 -6.735 1.00 93.31 160 TRP A O 1
ATOM 1262 N N . ARG A 1 161 ? -8.740 3.383 -7.337 1.00 96.00 161 ARG A N 1
ATOM 1263 C CA . ARG A 1 161 ? -7.525 2.793 -6.741 1.00 96.00 161 ARG A CA 1
ATOM 1264 C C . ARG A 1 161 ? -7.504 2.907 -5.215 1.00 96.00 161 ARG A C 1
ATOM 1266 O O . ARG A 1 161 ? -6.883 2.098 -4.528 1.00 96.00 161 ARG A O 1
ATOM 1273 N N . LEU A 1 162 ? -8.206 3.902 -4.670 1.00 97.06 162 LEU A N 1
ATOM 1274 C CA . LEU A 1 162 ? -8.062 4.309 -3.274 1.00 97.06 162 LEU A CA 1
ATOM 1275 C C . LEU A 1 162 ? -8.916 3.526 -2.277 1.00 97.06 162 LEU A C 1
ATOM 1277 O O . LEU A 1 162 ? -8.661 3.636 -1.079 1.00 97.06 162 LEU A O 1
ATOM 1281 N N . THR A 1 163 ? -9.904 2.746 -2.727 1.00 96.25 163 THR A N 1
ATOM 1282 C CA . THR A 1 163 ? -10.816 1.986 -1.850 1.00 96.25 163 THR A CA 1
ATOM 1283 C C . THR A 1 163 ? -10.054 1.172 -0.803 1.00 96.25 163 THR A C 1
ATOM 1285 O O . THR A 1 163 ? -10.303 1.328 0.391 1.00 96.25 163 THR A O 1
ATOM 1288 N N . LEU A 1 164 ? -9.072 0.370 -1.233 1.00 97.12 164 LEU A N 1
ATOM 1289 C CA . LEU A 1 164 ? -8.247 -0.415 -0.318 1.00 97.12 164 LEU A CA 1
ATOM 1290 C C . LEU A 1 164 ? -7.255 0.458 0.461 1.00 97.12 164 LEU A C 1
ATOM 1292 O O . LEU A 1 164 ? -7.115 0.284 1.668 1.00 97.12 164 LEU A O 1
ATOM 1296 N N . ASN A 1 165 ? -6.601 1.424 -0.194 1.00 97.94 165 ASN A N 1
ATOM 1297 C CA . ASN A 1 165 ? -5.588 2.272 0.448 1.00 97.94 165 ASN A CA 1
ATOM 1298 C C . ASN A 1 165 ? -6.164 3.012 1.665 1.00 97.94 165 ASN A C 1
ATOM 1300 O O . ASN A 1 165 ? -5.526 3.045 2.718 1.00 97.94 165 ASN A O 1
ATOM 1304 N N . LYS A 1 166 ? -7.389 3.548 1.547 1.00 97.56 166 LYS A N 1
ATOM 1305 C CA . LYS A 1 166 ? -8.117 4.189 2.653 1.00 97.56 166 LYS A CA 1
ATOM 1306 C C . LYS A 1 166 ? -8.311 3.228 3.824 1.00 97.56 166 LYS A C 1
ATOM 1308 O O . LYS A 1 166 ? -7.948 3.577 4.943 1.00 97.56 166 LYS A O 1
ATOM 1313 N N . VAL A 1 167 ? -8.794 2.011 3.564 1.00 95.62 167 VAL A N 1
ATOM 1314 C CA . VAL A 1 167 ? -9.002 0.978 4.595 1.00 95.62 167 VAL A CA 1
ATOM 1315 C C . VAL A 1 167 ? -7.687 0.603 5.280 1.00 95.62 167 VAL A C 1
ATOM 1317 O O . VAL A 1 167 ? -7.626 0.597 6.507 1.00 95.62 167 VAL A O 1
ATOM 1320 N N . LEU A 1 168 ? -6.610 0.389 4.518 1.00 97.25 168 LEU A N 1
ATOM 1321 C CA . LEU A 1 168 ? -5.280 0.083 5.062 1.00 97.25 168 LEU A CA 1
ATOM 1322 C C . LEU A 1 168 ? -4.726 1.212 5.940 1.00 97.25 168 LEU A C 1
ATOM 1324 O O . LEU A 1 168 ? -4.070 0.940 6.944 1.00 97.25 168 LEU A O 1
ATOM 1328 N N . CYS A 1 169 ? -5.021 2.470 5.607 1.00 97.69 169 CYS A N 1
ATOM 1329 C CA . CYS A 1 169 ? -4.618 3.637 6.394 1.00 97.69 169 CYS A CA 1
ATOM 1330 C C . CYS A 1 169 ? -5.599 3.985 7.531 1.00 97.69 169 CYS A C 1
ATOM 1332 O O . CYS A 1 169 ? -5.343 4.923 8.281 1.00 97.69 169 CYS A O 1
ATOM 1334 N N . GLY A 1 170 ? -6.705 3.250 7.698 1.00 95.81 170 GLY A N 1
ATOM 1335 C CA . GLY A 1 170 ? -7.709 3.497 8.741 1.00 95.81 170 GLY A CA 1
ATOM 1336 C C . GLY A 1 170 ? -8.641 4.683 8.469 1.00 95.81 170 GLY A C 1
ATOM 1337 O O . 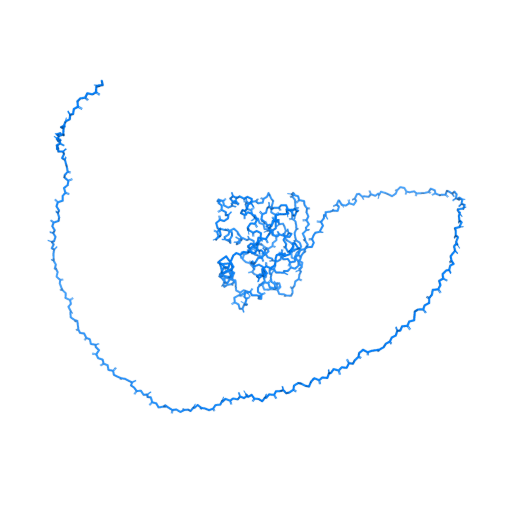GLY A 1 170 ? -9.141 5.293 9.413 1.00 95.81 170 GLY A O 1
ATOM 1338 N N . LEU A 1 171 ? -8.854 5.026 7.197 1.00 95.69 171 LEU A N 1
ATOM 1339 C CA . LEU A 1 171 ? -9.825 6.022 6.740 1.00 95.69 171 LEU A CA 1
ATOM 1340 C C . LEU A 1 171 ? -11.124 5.361 6.270 1.00 95.69 171 LEU A C 1
ATOM 1342 O O . LEU A 1 171 ? -11.132 4.236 5.767 1.00 95.69 171 LEU A O 1
ATOM 1346 N N . ALA A 1 172 ? -12.228 6.102 6.364 1.00 92.94 172 ALA A N 1
ATOM 1347 C CA . ALA A 1 172 ? -13.495 5.686 5.780 1.00 92.94 172 ALA A CA 1
ATOM 1348 C C . ALA A 1 172 ? -13.414 5.685 4.241 1.00 92.94 172 ALA A C 1
ATOM 1350 O O . ALA A 1 172 ? -12.846 6.592 3.630 1.00 92.94 172 ALA A O 1
ATOM 1351 N N . ILE A 1 173 ? -14.025 4.688 3.594 1.00 91.62 173 ILE A N 1
ATOM 1352 C CA . ILE A 1 173 ? -13.998 4.521 2.127 1.00 91.62 173 ILE A CA 1
ATOM 1353 C C . ILE A 1 173 ? -14.571 5.758 1.405 1.00 91.62 173 ILE A C 1
ATOM 1355 O O . ILE A 1 173 ? -14.086 6.152 0.339 1.00 91.62 173 ILE A O 1
ATOM 1359 N N . ASN A 1 174 ? -15.553 6.414 2.027 1.00 91.19 174 ASN A N 1
ATOM 1360 C CA . ASN A 1 174 ? -16.208 7.629 1.550 1.00 91.19 174 ASN A CA 1
ATOM 1361 C C . ASN A 1 174 ? -15.480 8.945 1.903 1.00 91.19 174 ASN A C 1
ATOM 1363 O O . ASN A 1 174 ? -16.035 10.003 1.610 1.00 91.19 174 ASN A O 1
ATOM 1367 N N . ASP A 1 175 ? -14.267 8.917 2.484 1.00 92.25 175 ASP A N 1
ATOM 1368 C CA . ASP A 1 175 ? -13.468 10.139 2.673 1.00 92.25 175 ASP A CA 1
ATOM 1369 C C . ASP A 1 175 ? -13.256 10.821 1.306 1.00 92.25 175 ASP A C 1
ATOM 1371 O O . ASP A 1 175 ? -12.841 10.187 0.327 1.00 92.25 175 ASP A O 1
ATOM 1375 N N . ASN A 1 176 ? -13.611 12.102 1.242 1.00 90.62 176 ASN A N 1
ATOM 1376 C CA . ASN A 1 176 ? -13.662 12.934 0.045 1.00 90.62 176 ASN A CA 1
ATOM 1377 C C . ASN A 1 176 ? -12.582 14.031 0.035 1.00 90.62 176 ASN A C 1
ATOM 1379 O O . ASN A 1 176 ? -12.755 15.054 -0.629 1.00 90.62 176 ASN A O 1
ATOM 1383 N N . ALA A 1 177 ? -11.483 13.828 0.767 1.00 93.31 177 ALA A N 1
ATOM 1384 C CA . ALA A 1 177 ? -10.304 14.679 0.710 1.00 93.31 177 ALA A CA 1
ATOM 1385 C C . ALA A 1 177 ? -9.724 14.788 -0.712 1.00 93.31 177 ALA A C 1
ATOM 1387 O O . ALA A 1 177 ? -10.043 14.018 -1.621 1.00 93.31 177 ALA A O 1
ATOM 1388 N N . LEU A 1 178 ? -8.836 15.765 -0.889 1.00 92.50 178 LEU A N 1
ATOM 1389 C CA . LEU A 1 178 ? -7.994 15.858 -2.075 1.00 92.50 178 LEU A CA 1
ATOM 1390 C C . LEU A 1 178 ? -6.857 14.837 -1.964 1.00 92.50 178 LEU A C 1
ATOM 1392 O O . LEU A 1 178 ? -6.228 14.731 -0.912 1.00 92.50 178 LEU A O 1
ATOM 1396 N N . TRP A 1 179 ? -6.574 14.139 -3.063 1.00 95.94 179 TRP A N 1
ATOM 1397 C CA . TRP A 1 179 ? -5.528 13.118 -3.156 1.00 95.94 179 TRP A CA 1
ATOM 1398 C C . TRP A 1 179 ? -4.406 13.630 -4.074 1.00 95.94 179 TRP A C 1
ATOM 1400 O O . TRP A 1 179 ? -4.424 13.349 -5.272 1.00 95.94 179 TRP A O 1
ATOM 1410 N N . PRO A 1 180 ? -3.480 14.470 -3.574 1.00 95.00 180 PRO A N 1
ATOM 1411 C CA . PRO A 1 180 ? -2.372 14.973 -4.382 1.00 95.00 180 PRO A CA 1
ATOM 1412 C C . PRO A 1 180 ? -1.370 13.854 -4.699 1.00 95.00 180 PRO A C 1
ATOM 1414 O O . PRO A 1 180 ? -1.117 12.998 -3.849 1.00 95.00 180 PRO A O 1
ATOM 1417 N N . THR A 1 181 ? -0.747 13.904 -5.884 1.00 96.81 181 THR A N 1
ATOM 1418 C CA . THR A 1 181 ? 0.440 13.079 -6.177 1.00 96.81 181 THR A CA 1
ATOM 1419 C C . THR A 1 181 ? 1.548 13.371 -5.151 1.00 96.81 181 THR A C 1
ATOM 1421 O O . THR A 1 181 ? 1.735 14.539 -4.777 1.00 96.81 181 THR A O 1
ATOM 1424 N N . PRO A 1 182 ? 2.287 12.355 -4.667 1.00 97.94 182 PRO A N 1
ATOM 1425 C CA . PRO A 1 182 ? 3.488 12.574 -3.872 1.00 97.94 182 PRO A CA 1
ATOM 1426 C C . PRO A 1 182 ? 4.495 13.458 -4.607 1.00 97.94 182 PRO A C 1
ATOM 1428 O O . PRO A 1 182 ? 4.654 13.370 -5.825 1.00 97.94 182 PRO A O 1
ATOM 1431 N N . LYS A 1 183 ? 5.221 14.292 -3.863 1.00 98.12 183 LYS A N 1
ATOM 1432 C CA . LYS A 1 183 ? 6.231 15.191 -4.440 1.00 98.12 183 LYS A CA 1
ATOM 1433 C C . LYS A 1 183 ? 7.397 14.395 -5.051 1.00 98.12 183 LYS A C 1
ATOM 1435 O O . LYS A 1 183 ? 7.673 13.295 -4.566 1.00 98.12 183 LYS A O 1
ATOM 1440 N N . PRO A 1 184 ? 8.146 14.929 -6.036 1.00 98.19 184 PRO A N 1
ATOM 1441 C CA . PRO A 1 184 ? 9.237 14.201 -6.696 1.00 98.19 184 PRO A CA 1
ATOM 1442 C C . PRO A 1 184 ? 10.275 13.590 -5.738 1.00 98.19 184 PRO A C 1
ATOM 1444 O O . PRO A 1 184 ? 10.740 12.472 -5.955 1.00 98.19 184 PRO A O 1
ATOM 1447 N N . GLU A 1 185 ? 10.604 14.264 -4.634 1.00 98.06 185 GLU A N 1
ATOM 1448 C CA . GLU A 1 185 ? 11.490 13.725 -3.598 1.00 98.06 185 GLU A CA 1
ATOM 1449 C C . GLU A 1 185 ? 10.890 12.512 -2.864 1.00 98.06 185 GLU A C 1
ATOM 1451 O O . GLU A 1 185 ? 11.607 11.564 -2.543 1.00 98.06 185 GLU A O 1
ATOM 1456 N N . GLN A 1 186 ? 9.570 12.491 -2.657 1.00 98.44 186 GLN A N 1
ATOM 1457 C CA . GLN A 1 186 ? 8.855 11.355 -2.077 1.00 98.44 186 GLN A CA 1
ATOM 1458 C C . GLN A 1 186 ? 8.783 10.201 -3.078 1.00 98.44 186 GLN A C 1
ATOM 1460 O O . GLN A 1 186 ? 9.079 9.069 -2.710 1.00 98.44 186 GLN A O 1
ATOM 1465 N N . GLN A 1 187 ? 8.484 10.484 -4.349 1.00 98.56 187 GLN A N 1
ATOM 1466 C CA . GLN A 1 187 ? 8.477 9.499 -5.437 1.00 98.56 187 GLN A CA 1
ATOM 1467 C C . GLN A 1 187 ? 9.813 8.736 -5.530 1.00 98.56 187 GLN A C 1
ATOM 1469 O O . GLN A 1 187 ? 9.837 7.503 -5.534 1.00 98.56 187 GLN A O 1
ATOM 1474 N N . ILE A 1 188 ? 10.942 9.455 -5.498 1.00 98.38 188 ILE A N 1
ATOM 1475 C CA . ILE A 1 188 ? 12.286 8.853 -5.480 1.00 98.38 188 ILE A CA 1
ATOM 1476 C C . ILE A 1 188 ? 12.470 7.940 -4.256 1.00 98.38 188 ILE A C 1
ATOM 1478 O O . ILE A 1 188 ? 12.956 6.816 -4.394 1.00 98.38 188 ILE A O 1
ATOM 1482 N N . LEU A 1 189 ? 12.060 8.386 -3.063 1.00 98.38 189 LEU A N 1
ATOM 1483 C CA . LEU A 1 189 ? 12.165 7.591 -1.835 1.00 98.38 189 LEU A CA 1
ATOM 1484 C C . LEU A 1 189 ? 11.284 6.333 -1.867 1.00 98.38 189 LEU A C 1
ATOM 1486 O O . LEU A 1 189 ? 11.746 5.272 -1.450 1.00 98.38 189 LEU A O 1
ATOM 1490 N N . ILE A 1 190 ? 10.058 6.416 -2.394 1.00 98.69 190 ILE A N 1
ATOM 1491 C CA . ILE A 1 190 ? 9.164 5.259 -2.555 1.00 98.69 190 ILE A CA 1
ATOM 1492 C C . ILE A 1 190 ? 9.777 4.242 -3.530 1.00 98.69 190 ILE A C 1
ATOM 1494 O O . ILE A 1 190 ? 9.777 3.044 -3.245 1.00 98.69 190 ILE A O 1
ATOM 1498 N N . HIS A 1 191 ? 10.339 4.704 -4.654 1.00 98.38 191 HIS A N 1
ATOM 1499 C CA . HIS A 1 191 ? 10.994 3.829 -5.630 1.00 98.38 191 HIS A CA 1
ATOM 1500 C C . HIS A 1 191 ? 12.179 3.085 -5.001 1.00 98.38 191 HIS A C 1
ATOM 1502 O O . HIS A 1 191 ? 12.213 1.856 -5.013 1.00 98.38 191 HIS A O 1
ATOM 1508 N N . GLN A 1 192 ? 13.091 3.819 -4.354 1.00 98.00 192 GLN A N 1
ATOM 1509 C CA . GLN A 1 192 ? 14.247 3.241 -3.662 1.00 98.00 192 GLN A CA 1
ATOM 1510 C C . GLN A 1 192 ? 13.852 2.309 -2.512 1.00 98.00 192 GLN A C 1
ATOM 1512 O O . GLN A 1 192 ? 14.577 1.360 -2.206 1.00 98.00 192 GLN A O 1
ATOM 1517 N N . TRP A 1 193 ? 12.737 2.584 -1.831 1.00 98.25 193 TRP A N 1
ATOM 1518 C CA . TRP A 1 193 ? 12.198 1.695 -0.807 1.00 98.25 193 TRP A CA 1
ATOM 1519 C C . TRP A 1 193 ? 11.755 0.368 -1.426 1.00 98.25 193 TRP A C 1
ATOM 1521 O O . TRP A 1 193 ? 12.126 -0.689 -0.920 1.00 98.25 193 TRP A O 1
ATOM 1531 N N . LEU A 1 194 ? 11.037 0.405 -2.553 1.00 98.06 194 LEU A N 1
ATOM 1532 C CA . LEU A 1 194 ? 10.585 -0.803 -3.242 1.00 98.06 194 LEU A CA 1
ATOM 1533 C C . LEU A 1 194 ? 11.759 -1.600 -3.835 1.00 98.06 194 LEU A C 1
ATOM 1535 O O . LEU A 1 194 ? 11.796 -2.812 -3.655 1.00 98.06 194 LEU A O 1
ATOM 1539 N N . GLU A 1 195 ? 12.765 -0.951 -4.431 1.00 97.38 195 GLU A N 1
ATOM 1540 C CA . GLU A 1 195 ? 14.011 -1.612 -4.866 1.00 97.38 195 GLU A CA 1
ATOM 1541 C C . GLU A 1 195 ? 14.704 -2.361 -3.712 1.00 97.38 195 GLU A C 1
ATOM 1543 O O . GLU A 1 195 ? 15.056 -3.538 -3.843 1.00 97.38 195 GLU A O 1
ATOM 1548 N N . LYS A 1 196 ? 14.867 -1.701 -2.555 1.00 96.06 196 LYS A N 1
ATOM 1549 C CA . LYS A 1 196 ? 15.479 -2.291 -1.349 1.00 96.06 196 LYS A CA 1
ATOM 1550 C C . LYS A 1 196 ? 14.649 -3.433 -0.768 1.00 96.06 196 LYS A C 1
ATOM 1552 O O . LYS A 1 196 ? 15.226 -4.387 -0.254 1.00 96.06 196 LYS A O 1
ATOM 1557 N N . THR A 1 197 ? 13.325 -3.348 -0.858 1.00 95.19 197 THR A N 1
ATOM 1558 C CA . THR A 1 197 ? 12.406 -4.427 -0.483 1.00 95.19 197 THR A CA 1
ATOM 1559 C C . THR A 1 197 ? 12.574 -5.619 -1.429 1.00 95.19 197 THR A C 1
ATOM 1561 O O . THR A 1 197 ? 12.816 -6.729 -0.971 1.00 95.19 197 THR A O 1
ATOM 1564 N N . ILE A 1 198 ? 12.554 -5.404 -2.747 1.00 94.69 198 ILE A N 1
ATOM 1565 C CA . ILE A 1 198 ? 12.632 -6.461 -3.772 1.00 94.69 198 ILE A CA 1
ATOM 1566 C C . ILE A 1 198 ? 13.867 -7.355 -3.617 1.00 94.69 198 ILE A C 1
ATOM 1568 O O . ILE A 1 198 ? 13.749 -8.579 -3.680 1.00 94.69 198 ILE A O 1
ATOM 1572 N N . VAL A 1 199 ? 15.044 -6.778 -3.354 1.00 93.75 199 VAL A N 1
ATOM 1573 C CA . VAL A 1 199 ? 16.289 -7.561 -3.219 1.00 93.75 199 VAL A CA 1
ATOM 1574 C C . VAL A 1 199 ? 16.333 -8.474 -1.984 1.00 93.75 199 VAL A C 1
ATOM 1576 O O . VAL A 1 199 ? 17.204 -9.345 -1.919 1.00 93.75 199 VAL A O 1
ATOM 1579 N N . GLN A 1 200 ? 15.411 -8.306 -1.027 1.00 91.19 200 GLN A N 1
ATOM 1580 C CA . GLN A 1 200 ? 15.294 -9.155 0.166 1.00 91.19 200 GLN A CA 1
ATOM 1581 C C . GLN A 1 200 ? 14.536 -10.466 -0.104 1.00 91.19 200 GLN A C 1
ATOM 1583 O O . GLN A 1 200 ? 14.768 -11.443 0.606 1.00 91.19 200 GLN A O 1
ATOM 1588 N N . PHE A 1 201 ? 13.685 -10.527 -1.137 1.00 90.62 201 PHE A N 1
ATOM 1589 C CA . PHE A 1 201 ? 12.860 -11.705 -1.439 1.00 90.62 201 PHE A CA 1
ATOM 1590 C C . PHE A 1 201 ? 13.471 -12.515 -2.591 1.00 90.62 201 PHE A C 1
ATOM 1592 O O . PHE A 1 201 ? 13.552 -12.008 -3.714 1.00 90.62 201 PHE A O 1
ATOM 1599 N N . PRO A 1 202 ? 13.867 -13.789 -2.379 1.00 87.00 202 PRO A N 1
ATOM 1600 C CA . PRO A 1 202 ? 14.447 -14.626 -3.434 1.00 87.00 202 PRO A CA 1
ATOM 1601 C C . PRO A 1 202 ? 13.579 -14.715 -4.697 1.00 87.00 202 PRO A C 1
ATOM 1603 O O . PRO A 1 202 ? 14.112 -14.690 -5.807 1.00 87.00 202 PRO A O 1
ATOM 1606 N N . ALA A 1 203 ? 12.255 -14.745 -4.518 1.00 86.56 203 ALA A N 1
ATOM 1607 C CA . ALA A 1 203 ? 11.248 -14.782 -5.575 1.00 86.56 203 ALA A CA 1
ATOM 1608 C C . ALA A 1 203 ? 11.261 -13.555 -6.503 1.00 86.56 203 ALA A C 1
ATOM 1610 O O . ALA A 1 203 ? 11.070 -13.689 -7.711 1.00 86.56 203 ALA A O 1
ATOM 1611 N N . TRP A 1 204 ? 11.510 -12.363 -5.953 1.00 92.00 204 TRP A N 1
ATOM 1612 C CA . TRP A 1 204 ? 11.481 -11.100 -6.697 1.00 92.00 204 TRP A CA 1
ATOM 1613 C C . TRP A 1 204 ? 12.868 -10.598 -7.101 1.00 92.00 204 TRP A C 1
ATOM 1615 O O . TRP A 1 204 ? 12.975 -9.716 -7.943 1.00 92.00 204 TRP A O 1
ATOM 1625 N N . LYS A 1 205 ? 13.951 -11.179 -6.575 1.00 86.88 205 LYS A N 1
ATOM 1626 C CA . LYS A 1 205 ? 15.339 -10.726 -6.790 1.00 86.88 205 LYS A CA 1
ATOM 1627 C C . LYS A 1 205 ? 15.785 -10.606 -8.263 1.00 86.88 205 LYS A C 1
ATOM 1629 O O . LYS A 1 205 ? 16.797 -9.965 -8.537 1.00 86.88 205 LYS A O 1
ATOM 1634 N N . LYS A 1 206 ? 15.078 -11.242 -9.205 1.00 88.81 206 LYS A N 1
ATOM 1635 C CA . LYS A 1 206 ? 15.337 -11.173 -10.660 1.00 88.81 206 LYS A CA 1
ATOM 1636 C C . LYS A 1 206 ? 14.343 -10.294 -11.436 1.00 88.81 206 LYS A C 1
ATOM 1638 O O . LYS A 1 206 ? 14.451 -10.219 -12.655 1.00 88.81 206 LYS A O 1
ATOM 1643 N N . MET A 1 207 ? 13.374 -9.689 -10.757 1.00 92.50 207 MET A N 1
ATOM 1644 C CA . MET A 1 207 ? 12.302 -8.888 -11.344 1.00 92.50 207 MET A CA 1
ATOM 1645 C C . MET A 1 207 ? 12.636 -7.397 -11.292 1.00 92.50 207 MET A C 1
ATOM 1647 O O . MET A 1 207 ? 13.302 -6.933 -10.366 1.00 92.50 207 MET A O 1
ATOM 1651 N N . GLY A 1 208 ? 12.141 -6.633 -12.263 1.00 95.44 208 GLY A N 1
ATOM 1652 C CA . GLY A 1 208 ? 12.128 -5.180 -12.184 1.00 95.44 208 GLY A CA 1
ATOM 1653 C C . GLY A 1 208 ? 11.072 -4.672 -11.197 1.00 95.44 208 GLY A C 1
ATOM 1654 O O . GLY A 1 208 ? 10.080 -5.343 -10.910 1.00 95.44 208 GLY A O 1
ATOM 1655 N N . VAL A 1 209 ? 11.243 -3.431 -10.730 1.00 97.25 209 VAL A N 1
ATOM 1656 C CA . VAL A 1 209 ? 10.269 -2.736 -9.862 1.00 97.25 209 VAL A CA 1
ATOM 1657 C C . VAL A 1 209 ? 8.863 -2.743 -10.470 1.00 97.25 209 VAL A C 1
ATOM 1659 O O . VAL A 1 209 ? 7.876 -2.975 -9.775 1.00 97.25 209 VAL A O 1
ATOM 1662 N N . ASN A 1 210 ? 8.773 -2.533 -11.785 1.00 97.56 210 ASN A N 1
ATOM 1663 C CA . ASN A 1 210 ? 7.500 -2.530 -12.495 1.00 97.56 210 ASN A CA 1
ATOM 1664 C C . ASN A 1 210 ? 6.905 -3.938 -12.632 1.00 97.56 210 ASN A C 1
ATOM 1666 O O . ASN A 1 210 ? 5.691 -4.065 -12.522 1.00 97.56 210 ASN A O 1
ATOM 1670 N N . ASP A 1 211 ? 7.707 -4.991 -12.796 1.00 96.06 211 ASP A N 1
ATOM 1671 C CA . ASP A 1 211 ? 7.185 -6.365 -12.822 1.00 96.06 211 ASP A CA 1
ATOM 1672 C C . ASP A 1 211 ? 6.544 -6.710 -11.471 1.00 96.06 211 ASP A C 1
ATOM 1674 O O . ASP A 1 211 ? 5.433 -7.230 -11.419 1.00 96.06 211 ASP A O 1
ATOM 1678 N N . VAL A 1 212 ? 7.196 -6.337 -10.363 1.00 96.88 212 VAL A N 1
ATOM 1679 C CA . VAL A 1 212 ? 6.664 -6.564 -9.011 1.00 96.88 212 VAL A CA 1
ATOM 1680 C C . VAL A 1 212 ? 5.354 -5.805 -8.783 1.00 96.88 212 VAL A C 1
ATOM 1682 O O . VAL A 1 212 ? 4.414 -6.358 -8.211 1.00 96.88 212 VAL A O 1
ATOM 1685 N N . ARG A 1 213 ? 5.247 -4.570 -9.290 1.00 97.94 213 ARG A N 1
ATOM 1686 C CA . ARG A 1 213 ? 3.997 -3.796 -9.268 1.00 97.94 213 ARG A CA 1
ATOM 1687 C C . ARG A 1 213 ? 2.869 -4.489 -10.022 1.00 97.94 213 ARG A C 1
ATOM 1689 O O . ARG A 1 213 ? 1.849 -4.778 -9.407 1.00 97.94 213 ARG A O 1
ATOM 1696 N N . HIS A 1 214 ? 3.055 -4.775 -11.309 1.00 96.56 214 HIS A N 1
ATOM 1697 C CA . HIS A 1 214 ? 1.989 -5.314 -12.159 1.00 96.56 214 HIS A CA 1
ATOM 1698 C C . HIS A 1 214 ? 1.599 -6.748 -11.780 1.00 96.56 214 HIS A C 1
ATOM 1700 O O . HIS A 1 214 ? 0.418 -7.077 -11.792 1.00 96.56 214 HIS A 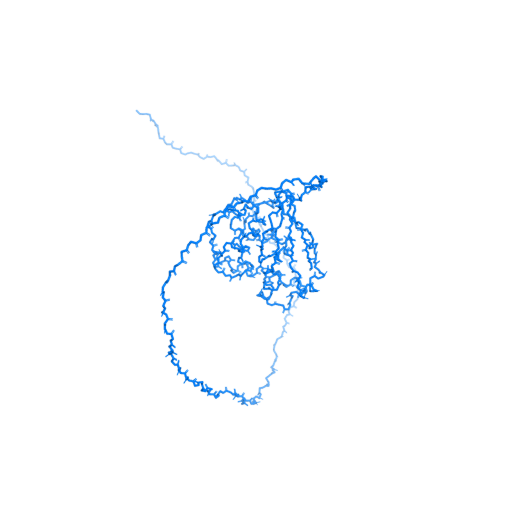O 1
ATOM 1706 N N . LEU A 1 215 ? 2.570 -7.600 -11.430 1.00 94.69 215 LEU A N 1
ATOM 1707 C CA . LEU A 1 215 ? 2.305 -9.001 -11.093 1.00 94.69 215 LEU A CA 1
ATOM 1708 C C . LEU A 1 215 ? 1.788 -9.159 -9.657 1.00 94.69 215 LEU A C 1
ATOM 1710 O O . LEU A 1 215 ? 0.873 -9.938 -9.429 1.00 94.69 215 LEU A O 1
ATOM 1714 N N . PHE A 1 216 ? 2.332 -8.442 -8.668 1.00 95.06 216 PHE A N 1
ATOM 1715 C CA . PHE A 1 216 ? 1.981 -8.687 -7.261 1.00 95.06 216 PHE A CA 1
ATOM 1716 C C . PHE A 1 216 ? 1.135 -7.581 -6.639 1.00 95.06 216 PHE A C 1
ATOM 1718 O O . PHE A 1 216 ? 0.140 -7.890 -5.991 1.00 95.06 216 PHE A O 1
ATOM 1725 N N . LEU A 1 217 ? 1.483 -6.304 -6.816 1.00 97.50 217 LEU A N 1
ATOM 1726 C CA . LEU A 1 217 ? 0.817 -5.224 -6.075 1.00 97.50 217 LEU A CA 1
ATOM 1727 C C . LEU A 1 217 ? -0.528 -4.803 -6.696 1.00 97.50 217 LEU A C 1
ATOM 1729 O O . LEU A 1 217 ? -1.479 -4.548 -5.963 1.00 97.50 217 LEU A O 1
ATOM 1733 N N . GLN A 1 218 ? -0.629 -4.777 -8.027 1.00 97.62 218 GLN A N 1
ATOM 1734 C CA . GLN A 1 218 ? -1.808 -4.362 -8.811 1.00 97.62 218 GLN A CA 1
ATOM 1735 C C . GLN A 1 218 ? -2.798 -5.514 -9.080 1.00 97.62 218 GLN A C 1
ATOM 1737 O O . GLN A 1 218 ? -3.481 -5.557 -10.104 1.00 97.62 218 GLN A O 1
ATOM 1742 N N . ARG A 1 219 ? -2.864 -6.498 -8.179 1.00 94.75 219 ARG A N 1
ATOM 1743 C CA . ARG A 1 219 ? -3.782 -7.632 -8.337 1.00 94.75 219 ARG A CA 1
ATOM 1744 C C . ARG A 1 219 ? -5.194 -7.255 -7.940 1.00 94.75 219 ARG A C 1
ATOM 1746 O O . ARG A 1 219 ? -5.414 -6.710 -6.858 1.00 94.75 219 ARG A O 1
ATOM 1753 N N . SER A 1 220 ? -6.152 -7.631 -8.775 1.00 96.50 220 SER A N 1
ATOM 1754 C CA . SER A 1 220 ? -7.568 -7.491 -8.459 1.00 96.50 220 SER A CA 1
ATOM 1755 C C . SER A 1 220 ? -7.982 -8.347 -7.263 1.00 96.50 220 SER A C 1
ATOM 1757 O O . SER A 1 220 ? -7.430 -9.419 -7.003 1.00 96.50 220 SER A O 1
ATOM 1759 N N . GLY A 1 221 ? -9.008 -7.883 -6.568 1.00 96.69 221 GLY A N 1
ATOM 1760 C CA . GLY A 1 221 ? -9.660 -8.603 -5.494 1.00 96.69 221 GLY A CA 1
ATOM 1761 C C . GLY A 1 221 ? -10.994 -7.974 -5.122 1.00 96.69 221 GLY A C 1
ATOM 1762 O O . GLY A 1 221 ? -11.440 -6.993 -5.721 1.00 96.69 221 GLY A O 1
ATOM 1763 N N . GLU A 1 222 ? -11.616 -8.548 -4.110 1.00 97.12 222 GLU A N 1
ATOM 1764 C CA . GLU A 1 222 ? -12.905 -8.135 -3.574 1.00 97.12 222 GLU A CA 1
ATOM 1765 C C . GLU A 1 222 ? -12.745 -7.867 -2.082 1.00 97.12 222 GLU A C 1
ATOM 1767 O O . GLU A 1 222 ? -12.252 -8.717 -1.344 1.00 97.12 222 GLU A O 1
ATOM 1772 N N . LEU A 1 223 ? -13.128 -6.669 -1.650 1.00 95.56 223 LEU A N 1
ATOM 1773 C CA . LEU A 1 223 ? -13.167 -6.265 -0.252 1.00 95.56 223 LEU A CA 1
ATOM 1774 C C . LEU A 1 223 ? -14.598 -6.446 0.269 1.00 95.56 223 LEU A C 1
ATOM 1776 O O . LEU A 1 223 ? -15.532 -5.871 -0.293 1.00 95.56 223 LEU A O 1
ATOM 1780 N N . SER A 1 224 ? -14.770 -7.201 1.348 1.00 93.81 224 SER A N 1
ATOM 1781 C CA . SER A 1 224 ? -16.061 -7.447 1.999 1.00 93.81 224 SER A CA 1
ATOM 1782 C C . SER A 1 224 ? -15.954 -7.258 3.509 1.00 93.81 224 SER A C 1
ATOM 1784 O O . SER A 1 224 ? -14.904 -7.494 4.102 1.00 93.81 224 SER A O 1
ATOM 1786 N N . GLY A 1 225 ? -17.039 -6.825 4.156 1.00 85.06 225 GLY A N 1
ATOM 1787 C CA . GLY A 1 225 ? -17.072 -6.721 5.615 1.00 85.06 225 GLY A CA 1
ATOM 1788 C C . GLY A 1 225 ? -17.870 -5.550 6.187 1.00 85.06 225 GLY A C 1
ATOM 1789 O O . GLY A 1 225 ? -18.658 -4.901 5.497 1.00 85.06 225 GLY A O 1
ATOM 1790 N N . SER A 1 226 ? -17.647 -5.308 7.478 1.00 78.25 226 SER A N 1
ATOM 1791 C CA . SER A 1 226 ? -18.152 -4.188 8.284 1.00 78.25 226 SER A CA 1
ATOM 1792 C C . SER A 1 226 ? -16.987 -3.517 9.037 1.00 78.25 226 SER A C 1
ATOM 1794 O O . SER A 1 226 ? -15.821 -3.827 8.802 1.00 78.25 226 SER A O 1
ATOM 1796 N N . GLU A 1 227 ? -17.266 -2.614 9.984 1.00 72.00 227 GLU A N 1
ATOM 1797 C CA . GLU A 1 227 ? -16.232 -2.125 10.916 1.00 72.00 227 GLU A CA 1
ATOM 1798 C C . GLU A 1 227 ? -15.692 -3.208 11.878 1.00 72.00 227 GLU A C 1
ATOM 1800 O O . GLU A 1 227 ? -14.695 -2.977 12.566 1.00 72.00 227 GLU A O 1
ATOM 1805 N N . GLU A 1 228 ? -16.353 -4.366 11.965 1.00 77.25 228 GLU A N 1
ATOM 1806 C CA . GLU A 1 228 ? -16.083 -5.417 12.958 1.00 77.25 228 GLU A CA 1
ATOM 1807 C C . GLU A 1 228 ? -15.343 -6.620 12.363 1.00 77.25 228 GLU A C 1
ATOM 1809 O O . GLU A 1 228 ? -14.584 -7.282 13.068 1.00 77.25 228 GLU A O 1
ATOM 1814 N N . VAL A 1 229 ? -15.559 -6.896 11.075 1.00 85.56 229 VAL A N 1
ATOM 1815 C CA . VAL A 1 229 ? -14.928 -7.983 10.318 1.00 85.56 229 VAL A CA 1
ATOM 1816 C C . VAL A 1 229 ? -14.546 -7.427 8.955 1.00 85.56 229 VAL A C 1
ATOM 1818 O O . VAL A 1 229 ? -15.418 -6.928 8.248 1.00 85.56 229 VAL A O 1
ATOM 1821 N N . MET A 1 230 ? -13.266 -7.510 8.591 1.00 92.81 230 MET A N 1
ATOM 1822 C CA . MET A 1 230 ? -12.751 -7.058 7.298 1.00 92.81 230 MET A CA 1
ATOM 1823 C C . MET A 1 230 ? -12.094 -8.231 6.575 1.00 92.81 230 MET A C 1
ATOM 1825 O O . MET A 1 230 ? -11.148 -8.832 7.088 1.00 92.81 230 MET A O 1
ATOM 1829 N N . GLU A 1 231 ? -12.589 -8.541 5.386 1.00 95.69 231 GLU A N 1
ATOM 1830 C CA . GLU A 1 231 ? -12.142 -9.653 4.555 1.00 95.69 231 GLU A CA 1
ATOM 1831 C C . GLU A 1 231 ? -11.737 -9.138 3.177 1.00 95.69 231 GLU A C 1
ATOM 1833 O O . GLU A 1 231 ? -12.347 -8.220 2.622 1.00 95.69 231 GLU A O 1
ATOM 1838 N N . ILE A 1 232 ? -10.687 -9.728 2.612 1.00 96.50 232 ILE A N 1
ATOM 1839 C CA . ILE A 1 232 ? -10.284 -9.466 1.238 1.00 96.50 232 ILE A CA 1
ATOM 1840 C C . ILE A 1 232 ? -9.976 -10.770 0.510 1.00 96.50 232 ILE A C 1
ATOM 1842 O O . ILE A 1 232 ? -9.156 -11.584 0.941 1.00 96.50 232 ILE A O 1
ATOM 1846 N N . HIS A 1 233 ? -10.646 -10.960 -0.618 1.00 96.06 233 HIS A N 1
ATOM 1847 C CA . HIS A 1 233 ? -10.416 -12.069 -1.528 1.00 96.06 233 HIS A CA 1
ATOM 1848 C C . HIS A 1 233 ? -9.504 -11.589 -2.650 1.00 96.06 233 HIS A C 1
ATOM 1850 O O . HIS A 1 233 ? -9.860 -10.697 -3.416 1.00 96.06 233 HIS A O 1
ATOM 1856 N N . ILE A 1 234 ? -8.305 -12.155 -2.729 1.00 95.62 234 ILE A N 1
ATOM 1857 C CA . ILE A 1 234 ? -7.285 -11.808 -3.717 1.00 95.62 234 ILE A CA 1
ATOM 1858 C C . ILE A 1 234 ? -7.405 -12.808 -4.866 1.00 95.62 234 ILE A C 1
ATOM 1860 O O . ILE A 1 234 ? -7.385 -14.021 -4.650 1.00 95.62 234 ILE A O 1
ATOM 1864 N N . LYS A 1 235 ? -7.558 -12.306 -6.097 1.00 94.44 235 LYS A N 1
ATOM 1865 C CA . LYS A 1 235 ? -7.724 -13.151 -7.285 1.00 94.44 235 LYS A CA 1
ATOM 1866 C C . LYS A 1 235 ? -6.463 -13.983 -7.531 1.00 94.44 235 LYS A C 1
ATOM 1868 O O . LYS A 1 235 ? -5.376 -13.408 -7.609 1.00 94.44 235 LYS A O 1
ATOM 1873 N N . SER A 1 236 ? -6.636 -15.294 -7.706 1.00 89.69 236 SER A N 1
ATOM 1874 C CA . SER A 1 236 ? -5.586 -16.251 -8.089 1.00 89.69 236 SER A CA 1
ATOM 1875 C C . SER A 1 236 ? -4.886 -15.874 -9.388 1.00 89.69 236 SER A C 1
ATOM 1877 O O . SER A 1 236 ? -5.546 -15.450 -10.345 1.00 89.69 236 SER A O 1
ATOM 1879 N N . GLU A 1 237 ? -3.574 -16.090 -9.452 1.00 91.12 237 GLU A N 1
ATOM 1880 C CA . GLU A 1 237 ? -2.774 -15.902 -10.663 1.00 91.12 237 GLU A CA 1
ATOM 1881 C C . GLU A 1 237 ? -1.651 -16.952 -10.779 1.00 91.12 237 GLU A C 1
ATOM 1883 O O . GLU A 1 237 ? -1.229 -17.584 -9.815 1.00 91.12 237 GLU A O 1
ATOM 1888 N N . ILE A 1 238 ? -1.132 -17.170 -11.992 1.00 87.69 238 ILE A N 1
ATOM 1889 C CA . ILE A 1 238 ? -0.171 -18.266 -12.262 1.00 87.69 238 ILE A CA 1
ATOM 1890 C C . ILE A 1 238 ? 1.167 -18.068 -11.519 1.00 87.69 238 ILE A C 1
ATOM 1892 O O . ILE A 1 238 ? 1.865 -19.029 -11.193 1.00 87.69 238 ILE A O 1
ATOM 1896 N N . TYR A 1 239 ? 1.532 -16.818 -11.236 1.00 86.31 239 TYR A N 1
ATOM 1897 C CA . TYR A 1 239 ? 2.767 -16.451 -10.541 1.00 86.31 239 TYR A CA 1
ATOM 1898 C C . TYR A 1 239 ? 2.708 -16.645 -9.014 1.00 86.31 239 TYR A C 1
ATOM 1900 O O . TYR A 1 239 ? 3.703 -16.390 -8.336 1.00 86.31 239 TYR A O 1
ATOM 1908 N N . ASP A 1 240 ? 1.608 -17.165 -8.465 1.00 88.31 240 ASP A N 1
ATOM 1909 C CA . ASP A 1 240 ? 1.422 -17.387 -7.020 1.00 88.31 240 ASP A CA 1
ATOM 1910 C C . ASP A 1 240 ? 2.375 -18.451 -6.469 1.00 88.31 240 ASP A C 1
ATOM 1912 O O . ASP A 1 240 ? 2.807 -18.385 -5.319 1.00 88.31 240 ASP A O 1
ATOM 1916 N N . ALA A 1 241 ? 2.826 -19.365 -7.332 1.00 86.31 241 ALA A N 1
ATOM 1917 C CA . ALA A 1 241 ? 3.900 -20.304 -7.029 1.00 86.31 241 ALA A CA 1
ATOM 1918 C C . ALA A 1 241 ? 5.202 -19.611 -6.567 1.00 86.31 241 ALA A C 1
ATOM 1920 O O . ALA A 1 241 ? 5.987 -20.210 -5.836 1.00 86.31 241 ALA A O 1
ATOM 1921 N N . LEU A 1 242 ? 5.434 -18.349 -6.952 1.00 86.44 242 LEU A N 1
ATOM 1922 C CA . LEU A 1 242 ? 6.603 -17.570 -6.527 1.00 86.44 242 LEU A CA 1
ATOM 1923 C C . LEU A 1 242 ? 6.484 -17.041 -5.090 1.00 86.44 242 LEU A C 1
ATOM 1925 O O . LEU A 1 242 ? 7.495 -16.670 -4.503 1.00 86.44 242 LEU A O 1
ATOM 1929 N N . ILE A 1 243 ? 5.281 -17.014 -4.513 1.00 85.12 243 ILE A N 1
ATOM 1930 C CA . ILE A 1 243 ? 5.020 -16.527 -3.147 1.00 85.12 243 ILE A CA 1
ATOM 1931 C C . ILE A 1 243 ? 4.587 -17.657 -2.199 1.00 85.12 243 ILE A C 1
ATOM 1933 O O . ILE A 1 243 ? 4.148 -17.399 -1.084 1.00 85.12 243 ILE A O 1
ATOM 1937 N N . ALA A 1 244 ? 4.768 -18.917 -2.608 1.00 80.62 244 ALA A N 1
ATOM 1938 C CA . ALA A 1 244 ? 4.525 -20.086 -1.763 1.00 80.62 244 ALA A CA 1
ATOM 1939 C C . AL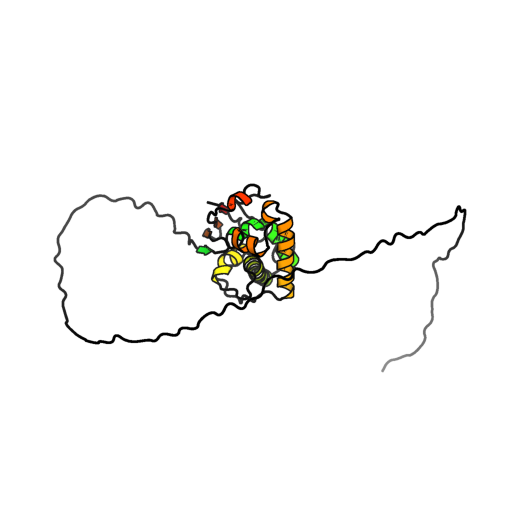A A 1 244 ? 5.449 -20.132 -0.525 1.00 80.62 244 ALA A C 1
ATOM 1941 O O . ALA A 1 244 ? 5.022 -20.539 0.551 1.00 80.62 244 ALA A O 1
ATOM 1942 N N . GLU A 1 245 ? 6.698 -19.669 -0.660 1.00 80.81 245 GLU A N 1
ATOM 1943 C CA . GLU A 1 245 ? 7.679 -19.549 0.433 1.00 80.81 245 GLU A CA 1
ATOM 1944 C C . GLU A 1 245 ? 7.802 -18.092 0.923 1.00 80.81 245 GLU A C 1
ATOM 1946 O O . GLU A 1 245 ? 8.899 -17.540 1.048 1.00 80.81 245 GLU A O 1
ATOM 1951 N N . TRP A 1 246 ? 6.669 -17.423 1.159 1.00 90.38 246 TRP A N 1
ATOM 1952 C CA . TRP A 1 246 ? 6.683 -16.044 1.652 1.00 90.38 246 TRP A CA 1
ATOM 1953 C C . TRP A 1 246 ? 7.059 -15.966 3.149 1.00 90.38 246 TRP A C 1
ATOM 1955 O O . TRP A 1 246 ? 6.596 -16.803 3.926 1.00 90.38 246 TRP A O 1
ATOM 1965 N N . PRO A 1 247 ? 7.853 -14.975 3.616 1.00 91.00 247 PRO A N 1
ATOM 1966 C CA . PRO A 1 247 ? 8.405 -15.002 4.982 1.00 91.00 247 PRO A CA 1
ATOM 1967 C C . PRO A 1 247 ? 7.414 -14.741 6.129 1.00 91.00 247 PRO A C 1
ATOM 1969 O O . PRO A 1 247 ? 7.826 -14.695 7.289 1.00 91.00 247 PRO A O 1
ATOM 1972 N N . TRP A 1 248 ? 6.130 -14.526 5.838 1.00 92.31 248 TRP A N 1
ATOM 1973 C CA . TRP A 1 248 ? 5.087 -14.269 6.833 1.00 92.31 248 TRP A CA 1
ATOM 1974 C C . TRP A 1 248 ? 3.712 -14.747 6.352 1.00 92.31 248 TRP A C 1
ATOM 1976 O O . TRP A 1 248 ? 3.515 -14.927 5.148 1.00 92.31 248 TRP A O 1
ATOM 1986 N N . PRO A 1 249 ? 2.735 -14.921 7.266 1.00 90.25 249 PRO A N 1
ATOM 1987 C CA . PRO A 1 249 ? 1.397 -15.363 6.899 1.00 90.25 249 PRO A CA 1
ATOM 1988 C C . PRO A 1 249 ? 0.717 -14.396 5.923 1.00 90.25 249 PRO A C 1
ATOM 1990 O O . PRO A 1 249 ? 0.619 -13.190 6.172 1.00 90.25 249 PRO A O 1
ATOM 1993 N N . ILE A 1 250 ? 0.216 -14.951 4.821 1.00 90.50 250 ILE A N 1
ATOM 1994 C CA . ILE A 1 250 ? -0.537 -14.226 3.788 1.00 90.50 250 ILE A CA 1
ATOM 1995 C C . ILE A 1 250 ? -2.059 -14.363 3.962 1.00 90.50 250 ILE A C 1
ATOM 1997 O O . ILE A 1 250 ? -2.807 -13.928 3.097 1.00 90.50 250 ILE A O 1
ATOM 2001 N N . ASN A 1 251 ? -2.525 -14.926 5.084 1.00 92.94 251 ASN A N 1
ATOM 2002 C CA . ASN A 1 251 ? -3.946 -15.115 5.409 1.00 92.94 251 ASN A CA 1
ATOM 2003 C C . ASN A 1 251 ? -4.527 -14.068 6.383 1.00 92.94 251 ASN A C 1
ATOM 2005 O O . ASN A 1 251 ? -5.738 -14.020 6.581 1.00 92.94 251 ASN A O 1
ATOM 2009 N N . MET A 1 252 ? -3.690 -13.256 7.036 1.00 94.69 252 MET A N 1
ATOM 2010 C CA . MET A 1 252 ? -4.141 -12.206 7.952 1.00 94.69 252 MET A CA 1
ATOM 2011 C C . MET A 1 252 ? -3.119 -11.070 8.034 1.00 94.69 252 MET A C 1
ATOM 2013 O O . MET A 1 252 ? -1.935 -11.322 8.249 1.00 94.69 252 MET A O 1
ATOM 2017 N N . ALA A 1 253 ? -3.581 -9.828 7.891 1.00 95.94 253 ALA A N 1
ATOM 2018 C CA . ALA A 1 253 ? -2.785 -8.615 8.053 1.00 95.94 253 ALA A CA 1
ATOM 2019 C C . ALA A 1 253 ? -3.237 -7.858 9.303 1.00 95.94 253 ALA A C 1
ATOM 2021 O O . ALA A 1 253 ? -4.432 -7.649 9.509 1.00 95.94 253 ALA A O 1
ATOM 2022 N N . SER A 1 254 ? -2.293 -7.430 10.141 1.00 94.88 254 SER A N 1
ATOM 2023 C CA . SER A 1 254 ? -2.594 -6.694 11.373 1.00 94.88 254 SER A CA 1
ATOM 2024 C C . SER A 1 254 ? -1.781 -5.408 11.457 1.00 94.88 254 SER A C 1
ATOM 2026 O O . SER A 1 254 ? -0.569 -5.406 11.239 1.00 94.88 254 SER A O 1
ATOM 2028 N N . PHE A 1 255 ? -2.458 -4.313 11.794 1.00 96.06 255 PHE A N 1
ATOM 2029 C CA . PHE A 1 255 ? -1.887 -2.974 11.864 1.00 96.06 255 PHE A CA 1
ATOM 2030 C C . PHE A 1 255 ? -2.300 -2.309 13.176 1.00 96.06 255 PHE A C 1
ATOM 2032 O O . PHE A 1 255 ? -3.483 -2.257 13.496 1.00 96.06 255 PHE A O 1
ATOM 2039 N N . SER A 1 256 ? -1.349 -1.743 13.922 1.00 95.56 256 SER A N 1
ATOM 2040 C CA . SER A 1 256 ? -1.603 -1.183 15.264 1.00 95.56 256 SER A CA 1
ATOM 2041 C C . SER A 1 256 ? -2.497 0.072 15.289 1.00 95.56 256 SER A C 1
ATOM 2043 O O . SER A 1 256 ? -2.833 0.563 16.367 1.00 95.56 256 SER A O 1
ATOM 2045 N N . TRP A 1 257 ? -2.871 0.602 14.120 1.00 96.50 257 TRP A N 1
ATOM 2046 C CA . TRP A 1 257 ? -3.818 1.709 13.947 1.00 96.50 257 TRP A CA 1
ATOM 2047 C C . TRP A 1 257 ? -5.222 1.268 13.496 1.00 96.50 257 TRP A C 1
ATOM 2049 O O . TRP A 1 257 ? -6.130 2.096 13.514 1.00 96.50 257 TRP A O 1
ATOM 2059 N N . LEU A 1 258 ? -5.432 0.001 13.111 1.00 94.75 258 LEU A N 1
ATOM 2060 C CA . LEU A 1 258 ? -6.766 -0.529 12.805 1.00 94.75 258 LEU A CA 1
ATOM 2061 C C . LEU A 1 258 ? -7.397 -1.172 14.046 1.00 94.75 258 LEU A C 1
ATOM 2063 O O . LEU A 1 258 ? -6.703 -1.718 14.902 1.00 94.75 258 LEU A O 1
ATOM 2067 N N . LYS A 1 259 ? -8.733 -1.119 14.136 1.00 90.88 259 LYS A N 1
ATOM 2068 C CA . LYS A 1 259 ? -9.500 -1.763 15.219 1.00 90.88 259 LYS A CA 1
ATOM 2069 C C . LYS A 1 259 ? -9.419 -3.293 15.161 1.00 90.88 259 LYS A C 1
ATOM 2071 O O . LYS A 1 259 ? -9.486 -3.939 16.199 1.00 90.88 259 LYS A O 1
ATOM 2076 N N . GLN A 1 260 ? -9.338 -3.842 13.949 1.00 91.69 260 GLN A N 1
ATOM 2077 C CA . GLN A 1 260 ? -9.424 -5.267 13.643 1.00 91.69 260 GLN A CA 1
ATOM 2078 C C . GLN A 1 260 ? -8.384 -5.634 12.575 1.00 91.69 260 GLN A C 1
ATOM 2080 O O . GLN A 1 260 ? -8.019 -4.768 11.770 1.00 91.69 260 GLN A O 1
ATOM 2085 N N . PRO A 1 261 ? -7.894 -6.886 12.547 1.00 94.69 261 PRO A N 1
ATOM 2086 C CA . PRO A 1 261 ? -7.085 -7.379 11.442 1.00 94.69 261 PRO A CA 1
ATOM 2087 C C . PRO A 1 261 ? -7.922 -7.514 10.161 1.00 94.69 261 PRO A C 1
ATOM 2089 O O . PRO A 1 261 ? -9.149 -7.596 10.204 1.00 94.69 261 PRO A O 1
ATOM 2092 N N . ILE A 1 262 ? -7.236 -7.577 9.023 1.00 95.81 262 ILE A N 1
ATOM 2093 C CA . ILE A 1 262 ? -7.826 -7.895 7.722 1.00 95.81 262 ILE A CA 1
ATOM 2094 C C . ILE A 1 262 ? -7.541 -9.368 7.435 1.00 95.81 262 ILE A C 1
ATOM 2096 O O . ILE A 1 262 ? -6.378 -9.760 7.311 1.00 95.81 262 ILE A O 1
ATOM 2100 N N . THR A 1 263 ? -8.587 -10.180 7.331 1.00 96.38 263 THR A N 1
ATOM 2101 C CA . THR A 1 263 ? -8.485 -11.571 6.874 1.00 96.38 263 THR A CA 1
ATOM 2102 C C . THR A 1 263 ? -8.282 -11.581 5.364 1.00 96.38 263 THR A C 1
ATOM 2104 O O . THR A 1 263 ? -8.960 -10.859 4.636 1.00 96.38 263 THR A O 1
ATOM 2107 N N . MET A 1 264 ? -7.347 -12.393 4.883 1.00 95.31 264 MET A N 1
ATOM 2108 C CA . MET A 1 264 ? -6.987 -12.485 3.471 1.00 95.31 264 MET A CA 1
ATOM 2109 C C . MET A 1 264 ? -7.198 -13.909 2.964 1.00 95.31 264 MET A C 1
ATOM 2111 O O . MET A 1 264 ? -6.676 -14.860 3.547 1.00 95.31 264 MET A O 1
ATOM 2115 N N . THR A 1 265 ? -7.889 -14.046 1.839 1.00 93.31 265 THR A N 1
ATOM 2116 C CA . THR A 1 265 ? -8.031 -15.321 1.129 1.00 93.31 265 THR A CA 1
ATOM 2117 C C . THR A 1 265 ? -7.387 -15.187 -0.241 1.00 93.31 265 THR A C 1
ATOM 2119 O O . THR A 1 265 ? -7.843 -14.396 -1.063 1.00 93.31 265 THR A O 1
ATOM 2122 N N . TRP A 1 266 ? -6.340 -15.969 -0.489 1.00 87.62 266 TRP A N 1
ATOM 2123 C CA . TRP A 1 266 ? -5.802 -16.191 -1.830 1.00 87.62 266 TRP A CA 1
ATOM 2124 C C . TRP A 1 266 ? -6.499 -17.441 -2.364 1.00 87.62 266 TRP A C 1
ATOM 2126 O O . TRP A 1 266 ? -6.388 -18.507 -1.750 1.00 87.62 266 TRP A O 1
ATOM 2136 N N . LEU A 1 267 ? -7.288 -17.275 -3.426 1.00 60.81 267 LEU A N 1
ATOM 2137 C CA . LEU A 1 267 ? -7.913 -18.385 -4.157 1.00 60.81 267 LEU A CA 1
ATOM 2138 C C . LEU A 1 267 ? -6.995 -18.905 -5.268 1.00 60.81 267 LEU A C 1
ATOM 2140 O O . LEU A 1 267 ? -5.958 -18.257 -5.525 1.00 60.81 267 LEU A O 1
#

Sequence (267 aa):
MRSASAIQQATTWQESNEPAPISHVTQNGRNPLKPDNGKTEIRRDATQSFSQQPIQTHHQKDLIQQGSGLFKPSGEQKQPTLPNGDQHKTSLKSVSPAPLAQSVLPVSNAGCLILWPLFPTFFRTFGLLDNNRFISLEAQREAVCLLDWLIWAEDEIPGWRLTLNKVLCGLAINDNALWPTPKPEQQILIHQWLEKTIVQFPAWKKMGVNDVRHLFLQRSGELSGSEEVMEIHIKSEIYDALIAEWPWPINMASFSWLKQPITMTWL

pLDDT: mean 71.64, std 29.46, range [25.28, 98.75]